Protein AF-A0AA97I235-F1 (afdb_monomer_lite)

pLDDT: mean 83.18, std 17.84, range [37.91, 98.56]

Sequence (249 aa):
MYEHEFSFGRKKGYFDKYGLVILQCTSEAETIKKLNLIFAISLIKGFPVLSVRNTEIIHSKIYEDREVLGQPLGGLKWHISHTKRFTPTNFQGQRKKGISLEKMYEIIQDFEKALDNQNLSNSLLSLIESYTHLHNKEYSQSYLYSWLIVEQYIKNRFEEIINQKNMSTERKGKFKDPDRWSSDIKIEFLNLYGSISDEEYEKLSKCNKKRNKFVHNGLQINKELAESLYDLSFKILETELIKKEEKIN

Structure (mmCIF, N/CA/C/O backbone):
data_AF-A0AA97I235-F1
#
_entry.id   AF-A0AA97I235-F1
#
loop_
_atom_site.group_PDB
_atom_site.id
_atom_site.type_symbol
_atom_site.label_atom_id
_atom_site.label_alt_id
_atom_site.label_comp_id
_atom_site.label_asym_id
_atom_site.label_entity_id
_atom_site.label_seq_id
_atom_site.pdbx_PDB_ins_code
_atom_site.Cartn_x
_atom_site.Cartn_y
_atom_site.Cartn_z
_atom_site.occupancy
_atom_site.B_iso_or_equiv
_atom_site.auth_seq_id
_atom_site.auth_comp_id
_atom_site.auth_asym_id
_atom_site.auth_atom_id
_atom_site.pdbx_PDB_model_num
ATOM 1 N N . MET A 1 1 ? 3.883 2.627 -36.325 1.00 47.66 1 MET A N 1
ATOM 2 C CA . MET A 1 1 ? 4.299 2.374 -34.931 1.00 47.66 1 MET A CA 1
ATOM 3 C C . MET A 1 1 ? 3.291 3.149 -34.092 1.00 47.66 1 MET A C 1
ATOM 5 O O . MET A 1 1 ? 3.167 4.338 -34.330 1.00 47.66 1 MET A O 1
ATOM 9 N N . TYR A 1 2 ? 2.421 2.487 -33.319 1.00 48.84 2 TYR A N 1
ATOM 10 C CA . TYR A 1 2 ? 1.405 3.198 -32.523 1.00 48.84 2 TYR A CA 1
ATOM 11 C C . TYR A 1 2 ? 2.078 3.628 -31.225 1.00 48.84 2 TYR A C 1
ATOM 13 O O . TYR A 1 2 ? 2.178 2.840 -30.288 1.00 48.84 2 TYR A O 1
ATOM 21 N N . GLU A 1 3 ? 2.652 4.823 -31.263 1.00 56.97 3 GLU A N 1
ATOM 22 C CA . GLU A 1 3 ? 3.341 5.466 -30.150 1.00 56.97 3 GLU A CA 1
ATOM 23 C C . GLU A 1 3 ? 2.382 6.471 -29.523 1.00 56.97 3 GLU A C 1
ATOM 25 O O . GLU A 1 3 ? 1.703 7.213 -30.243 1.00 56.97 3 GLU A O 1
ATOM 30 N N . HIS A 1 4 ? 2.274 6.464 -28.197 1.00 65.25 4 HIS A N 1
ATOM 31 C CA . HIS A 1 4 ? 1.372 7.354 -27.474 1.00 65.25 4 HIS A CA 1
ATOM 32 C C . HIS A 1 4 ? 2.154 8.169 -26.453 1.00 65.25 4 HIS A C 1
ATOM 34 O O . HIS A 1 4 ? 2.809 7.625 -25.564 1.00 65.25 4 HIS A O 1
ATOM 40 N N . GLU A 1 5 ? 2.092 9.486 -26.627 1.00 72.94 5 GLU A N 1
ATOM 41 C CA . GLU A 1 5 ? 2.680 10.479 -25.737 1.00 72.94 5 GLU A CA 1
ATOM 42 C C . GLU A 1 5 ? 1.632 10.916 -24.704 1.00 72.94 5 GLU A C 1
ATOM 44 O O . GLU A 1 5 ? 0.467 11.132 -25.041 1.00 72.94 5 GLU A O 1
ATOM 49 N N . PHE A 1 6 ? 2.047 11.052 -23.449 1.00 75.25 6 PHE A N 1
ATOM 50 C CA . PHE A 1 6 ? 1.247 11.620 -22.363 1.00 75.25 6 PHE A CA 1
ATOM 51 C C . PHE A 1 6 ? 2.081 12.629 -21.570 1.00 75.25 6 PHE A C 1
ATOM 53 O O . PHE A 1 6 ? 3.311 12.659 -21.683 1.00 75.25 6 PHE A O 1
ATOM 60 N N . SER A 1 7 ? 1.439 13.481 -20.773 1.00 71.12 7 SER A N 1
ATOM 61 C CA . SER A 1 7 ? 2.122 14.536 -20.021 1.00 71.12 7 SER A CA 1
ATOM 62 C C . SER A 1 7 ? 1.726 14.527 -18.548 1.00 71.12 7 SER A C 1
ATOM 64 O O . SER A 1 7 ? 0.561 14.439 -18.201 1.00 71.12 7 SER A O 1
ATOM 66 N N . PHE A 1 8 ? 2.710 14.635 -17.654 1.00 63.72 8 PHE A N 1
ATOM 67 C CA . PHE A 1 8 ? 2.487 14.624 -16.204 1.00 63.72 8 PHE A CA 1
ATOM 68 C C . PHE A 1 8 ? 3.294 15.737 -15.533 1.00 63.72 8 PHE A C 1
ATOM 70 O O . PHE A 1 8 ? 4.531 15.734 -15.496 1.00 63.72 8 PHE A O 1
ATOM 77 N N . GLY A 1 9 ? 2.599 16.759 -15.030 1.00 58.72 9 GLY A N 1
ATOM 78 C CA . GLY A 1 9 ? 3.240 18.062 -14.849 1.00 58.72 9 GLY A CA 1
ATOM 79 C C . GLY A 1 9 ? 3.865 18.524 -16.174 1.00 58.72 9 GLY A C 1
ATOM 80 O O . GLY A 1 9 ? 3.540 18.027 -17.244 1.00 58.72 9 GLY A O 1
ATOM 81 N N . ARG A 1 10 ? 4.819 19.450 -16.156 1.00 70.12 10 ARG A N 1
ATOM 82 C CA . ARG A 1 10 ? 5.474 19.936 -17.391 1.00 70.12 10 ARG A CA 1
ATOM 83 C C . ARG A 1 10 ? 6.429 18.910 -18.053 1.00 70.12 10 ARG A C 1
ATOM 85 O O . ARG A 1 10 ? 7.390 19.315 -18.698 1.00 70.12 10 ARG A O 1
ATOM 92 N N . LYS A 1 11 ? 6.236 17.604 -17.837 1.00 77.25 11 LYS A N 1
ATOM 93 C CA . LYS A 1 11 ? 7.101 16.500 -18.291 1.00 77.25 11 LYS A CA 1
ATOM 94 C C . LYS A 1 11 ? 6.326 15.576 -19.232 1.00 77.25 11 LYS A C 1
ATOM 96 O O . LYS A 1 11 ? 5.104 15.501 -19.143 1.00 77.25 11 LYS A O 1
ATOM 101 N N . LYS A 1 12 ? 7.046 14.874 -20.108 1.00 81.25 12 LYS A N 1
ATOM 102 C CA . LYS A 1 12 ? 6.482 13.948 -21.099 1.00 81.25 12 LYS A CA 1
ATOM 103 C C . LYS A 1 12 ? 6.751 12.489 -20.726 1.00 81.25 12 LYS A C 1
ATOM 105 O O . LYS A 1 12 ? 7.784 12.164 -20.132 1.00 81.25 12 LYS A O 1
ATOM 110 N N . GLY A 1 13 ? 5.827 11.613 -21.091 1.00 76.25 13 GLY A N 1
ATOM 111 C CA . GLY A 1 13 ? 5.954 10.166 -21.024 1.00 76.25 13 GLY A CA 1
ATOM 112 C C . GLY A 1 13 ? 5.499 9.522 -22.327 1.00 76.25 13 GLY A C 1
ATOM 113 O O . GLY A 1 13 ? 4.765 10.127 -23.104 1.00 76.25 13 GLY A O 1
ATOM 114 N N . TYR A 1 14 ? 5.953 8.297 -22.564 1.00 78.25 14 TYR A N 1
ATOM 115 C CA . TYR A 1 14 ? 5.656 7.542 -23.774 1.00 78.25 14 TYR A CA 1
ATOM 116 C C . TYR A 1 14 ? 5.373 6.092 -23.411 1.00 78.25 14 TYR A C 1
ATOM 118 O O . TYR A 1 14 ? 6.025 5.543 -22.517 1.00 78.25 14 TYR A O 1
ATOM 126 N N . PHE A 1 15 ? 4.447 5.457 -24.119 1.00 74.81 15 PHE A N 1
ATOM 127 C CA . PHE A 1 15 ? 4.298 4.010 -24.062 1.00 74.81 15 PHE A CA 1
ATOM 128 C C . PHE A 1 15 ? 3.974 3.398 -25.423 1.00 74.81 15 PHE A C 1
ATOM 130 O O . PHE A 1 15 ? 3.517 4.085 -26.341 1.00 74.81 15 PHE A O 1
ATOM 137 N N . ASP A 1 16 ? 4.206 2.090 -25.545 1.00 71.25 16 ASP A N 1
ATOM 138 C CA . ASP A 1 16 ? 3.861 1.319 -26.736 1.00 71.25 16 ASP A CA 1
ATOM 139 C C . ASP A 1 16 ? 3.043 0.056 -26.417 1.00 71.25 16 ASP A C 1
ATOM 141 O O . ASP A 1 16 ? 2.872 -0.362 -25.269 1.00 71.25 16 ASP A O 1
ATOM 145 N N . LYS A 1 17 ? 2.551 -0.595 -27.474 1.00 64.06 17 LYS A N 1
ATOM 146 C CA . LYS A 1 17 ? 1.787 -1.853 -27.389 1.00 64.06 17 LYS A CA 1
ATOM 147 C C . LYS A 1 17 ? 2.582 -3.053 -26.849 1.00 64.06 17 LYS A C 1
ATOM 149 O O . LYS A 1 17 ? 2.004 -4.120 -26.641 1.00 64.06 17 LYS A O 1
ATOM 154 N N . TYR A 1 18 ? 3.899 -2.926 -26.695 1.00 65.62 18 TYR A N 1
ATOM 155 C CA . TYR A 1 18 ? 4.775 -3.964 -26.156 1.00 65.62 18 TYR A CA 1
ATOM 156 C C . TYR A 1 18 ? 5.060 -3.765 -24.662 1.00 65.62 18 TYR A C 1
A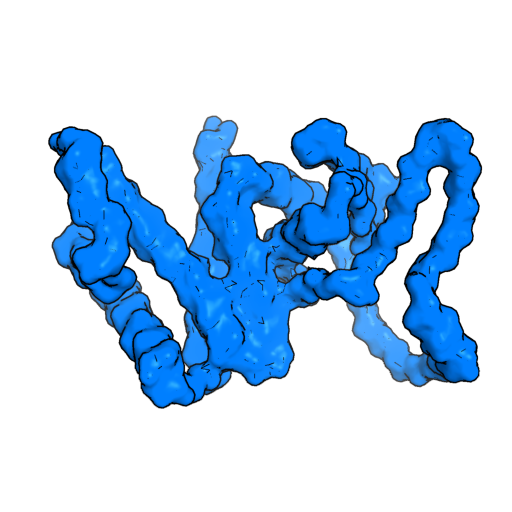TOM 158 O O . TYR A 1 18 ? 5.756 -4.592 -24.068 1.00 65.62 18 TYR A O 1
ATOM 166 N N . GLY A 1 19 ? 4.483 -2.728 -24.045 1.00 64.38 19 GLY A N 1
ATOM 167 C CA . GLY A 1 19 ? 4.650 -2.428 -22.626 1.00 64.38 19 GLY A CA 1
ATOM 168 C C . GLY A 1 19 ? 5.942 -1.676 -22.318 1.00 64.38 19 GLY A C 1
ATOM 169 O O . GLY A 1 19 ? 6.388 -1.688 -21.172 1.00 64.38 19 GLY A O 1
ATOM 170 N N . LEU A 1 20 ? 6.561 -1.037 -23.316 1.00 75.38 20 LEU A N 1
ATOM 171 C CA . LEU A 1 20 ? 7.615 -0.066 -23.061 1.00 75.38 20 LEU A CA 1
ATOM 172 C C . LEU A 1 20 ? 6.985 1.167 -22.412 1.00 75.38 20 LEU A C 1
ATOM 174 O O . LEU A 1 20 ? 6.002 1.687 -22.927 1.00 75.38 20 LEU A O 1
ATOM 178 N N . VAL A 1 21 ? 7.559 1.637 -21.305 1.00 79.81 21 VAL A N 1
ATOM 179 C CA . VAL A 1 21 ? 7.184 2.903 -20.664 1.00 79.81 21 VAL A CA 1
ATOM 180 C C . VAL A 1 21 ? 8.440 3.751 -20.536 1.00 79.81 21 VAL A C 1
ATOM 182 O O . VAL A 1 21 ? 9.418 3.337 -19.915 1.00 79.81 21 VAL A O 1
ATOM 185 N N . ILE A 1 22 ? 8.417 4.941 -21.126 1.00 83.38 22 ILE A N 1
ATOM 186 C CA . ILE A 1 22 ? 9.506 5.916 -21.076 1.00 83.38 22 ILE A CA 1
ATOM 187 C C . ILE A 1 22 ? 8.995 7.135 -20.321 1.00 83.38 22 ILE A C 1
ATOM 189 O O . ILE A 1 22 ? 7.950 7.683 -20.658 1.00 83.38 22 ILE A O 1
ATOM 193 N N . LEU A 1 23 ? 9.744 7.584 -19.315 1.00 84.12 23 LEU A N 1
ATOM 194 C CA . LEU A 1 23 ? 9.413 8.773 -18.535 1.00 84.12 23 LEU A CA 1
ATOM 195 C C . LEU A 1 23 ? 10.555 9.781 -18.610 1.00 84.12 23 LEU A C 1
ATOM 197 O O . LEU A 1 23 ? 11.708 9.447 -18.334 1.00 84.12 23 LEU A O 1
ATOM 201 N N . GLN A 1 24 ? 10.228 11.036 -18.909 1.00 85.88 24 GLN A N 1
ATOM 202 C CA . GLN A 1 24 ? 11.159 12.140 -18.731 1.00 85.88 24 GLN A CA 1
ATOM 203 C C . GLN A 1 24 ? 11.140 12.588 -17.264 1.00 85.88 24 GLN A C 1
ATOM 205 O O . GLN A 1 24 ? 10.150 13.138 -16.783 1.00 85.88 24 GLN A O 1
ATOM 210 N N . CYS A 1 25 ? 12.244 12.384 -16.547 1.00 85.69 25 CYS A N 1
ATOM 211 C CA . CYS A 1 25 ? 12.376 12.727 -15.129 1.00 85.69 25 CYS A CA 1
ATOM 212 C C . CYS A 1 25 ? 13.691 13.458 -14.845 1.00 85.69 25 CYS A C 1
ATOM 214 O O . CYS A 1 25 ? 14.643 13.380 -15.616 1.00 85.69 25 CYS A O 1
ATOM 216 N N . THR A 1 26 ? 13.742 14.166 -13.713 1.00 86.38 26 THR A N 1
ATOM 217 C CA . THR A 1 26 ? 14.934 14.932 -13.305 1.00 86.38 26 THR A CA 1
ATOM 218 C C . THR A 1 26 ? 15.921 14.105 -12.485 1.00 86.38 26 THR A C 1
ATOM 220 O O . THR A 1 26 ? 17.098 14.448 -12.413 1.00 86.38 26 THR A O 1
ATOM 223 N N . SER A 1 27 ? 15.462 13.012 -11.872 1.00 88.12 27 SER A N 1
ATOM 224 C CA . SER A 1 27 ? 16.300 12.107 -11.089 1.00 88.12 27 SER A CA 1
ATOM 225 C C . SER A 1 27 ? 15.827 10.661 -11.208 1.00 88.12 27 SER A C 1
ATOM 227 O O . SER A 1 27 ? 14.652 10.393 -11.454 1.00 88.12 27 SER A O 1
ATOM 229 N N . GLU A 1 28 ? 16.747 9.724 -10.985 1.00 87.00 28 GLU A N 1
ATOM 230 C CA . GLU A 1 28 ? 16.469 8.284 -10.989 1.00 87.00 28 GLU A CA 1
ATOM 231 C C . GLU A 1 28 ? 15.455 7.890 -9.902 1.00 87.00 28 GLU A C 1
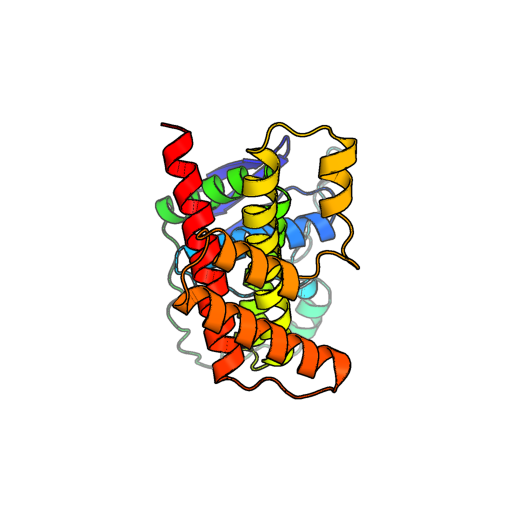ATOM 233 O O . GLU A 1 28 ? 14.521 7.134 -10.164 1.00 87.00 28 GLU A O 1
ATOM 238 N N . ALA A 1 29 ? 15.563 8.486 -8.710 1.00 90.06 29 ALA A N 1
ATOM 239 C CA . ALA A 1 29 ? 14.613 8.272 -7.619 1.00 90.06 29 ALA A CA 1
ATOM 240 C C . ALA A 1 29 ? 13.180 8.697 -7.992 1.00 90.06 29 ALA A C 1
ATOM 242 O O . ALA A 1 29 ? 12.217 8.011 -7.649 1.00 90.06 29 ALA A O 1
ATOM 243 N N . GLU A 1 30 ? 13.025 9.808 -8.723 1.00 91.50 30 GLU A N 1
ATOM 244 C CA . GLU A 1 30 ? 11.720 10.239 -9.229 1.00 91.50 30 GLU A CA 1
ATOM 245 C C . GLU A 1 30 ? 11.174 9.257 -10.275 1.00 91.50 30 GLU A C 1
ATOM 247 O O . GLU A 1 30 ? 9.986 8.933 -10.238 1.00 91.50 30 GLU A O 1
ATOM 252 N N . THR A 1 31 ? 12.028 8.749 -11.170 1.00 90.69 31 THR A N 1
ATOM 253 C CA . THR A 1 31 ? 11.649 7.743 -12.174 1.00 90.69 31 THR A CA 1
ATOM 254 C C . THR A 1 31 ? 11.146 6.462 -11.523 1.00 90.69 31 THR A C 1
ATOM 256 O O . THR A 1 31 ? 10.048 6.023 -11.855 1.00 90.69 31 THR A O 1
ATOM 259 N N . ILE A 1 32 ? 11.891 5.897 -10.564 1.00 92.69 32 ILE A N 1
ATOM 260 C CA . ILE A 1 32 ? 11.484 4.686 -9.829 1.00 92.69 32 ILE A CA 1
ATOM 261 C C . ILE A 1 32 ? 10.124 4.908 -9.172 1.00 92.69 32 ILE A C 1
ATOM 263 O O . ILE A 1 32 ? 9.215 4.096 -9.332 1.00 92.69 32 ILE A O 1
ATOM 267 N N . LYS A 1 33 ? 9.959 6.037 -8.471 1.00 95.19 33 LYS A N 1
ATOM 268 C CA . LYS A 1 33 ? 8.700 6.374 -7.801 1.00 95.19 33 LYS A CA 1
ATOM 269 C C . LYS A 1 33 ? 7.532 6.423 -8.791 1.00 95.19 33 LYS A C 1
ATOM 271 O O . LYS A 1 33 ? 6.479 5.861 -8.513 1.00 95.19 33 LYS A O 1
ATOM 276 N N . LYS A 1 34 ? 7.699 7.080 -9.941 1.00 95.00 34 LYS A N 1
ATOM 277 C CA . LYS A 1 34 ? 6.632 7.212 -10.946 1.00 95.00 34 LYS A CA 1
ATOM 278 C C . LYS A 1 34 ? 6.313 5.892 -11.642 1.00 95.00 34 LYS A C 1
ATOM 280 O O . LYS A 1 34 ? 5.137 5.577 -11.790 1.00 95.00 34 LYS A O 1
ATOM 285 N N . LEU A 1 35 ? 7.324 5.098 -11.996 1.00 94.50 35 LEU A N 1
ATOM 286 C CA . LEU A 1 35 ? 7.118 3.760 -12.557 1.00 94.50 35 LEU A CA 1
ATOM 287 C C . LEU A 1 35 ? 6.375 2.852 -11.574 1.00 94.50 35 LEU A C 1
ATOM 289 O O . LEU A 1 35 ? 5.392 2.223 -11.952 1.00 94.50 35 LEU A O 1
ATOM 293 N N . ASN A 1 36 ? 6.774 2.847 -10.300 1.00 96.69 36 ASN A N 1
ATOM 294 C CA . ASN A 1 36 ? 6.101 2.051 -9.273 1.00 96.69 36 ASN A CA 1
ATOM 295 C C . ASN A 1 36 ? 4.665 2.506 -9.020 1.00 96.69 36 ASN A C 1
ATOM 297 O O . ASN A 1 36 ? 3.816 1.671 -8.724 1.00 96.69 36 ASN A O 1
ATOM 301 N N . LEU A 1 37 ? 4.364 3.794 -9.195 1.00 97.00 37 LEU A N 1
ATOM 302 C CA . LEU A 1 37 ? 2.991 4.286 -9.131 1.00 97.00 37 LEU A CA 1
ATOM 303 C C . LEU A 1 37 ? 2.145 3.781 -10.314 1.00 97.00 37 LEU A C 1
ATOM 305 O O . LEU A 1 37 ? 1.048 3.272 -10.096 1.00 97.00 37 LEU A O 1
ATOM 309 N N . ILE A 1 38 ? 2.671 3.847 -11.544 1.00 95.38 38 ILE A N 1
ATOM 310 C CA . ILE A 1 38 ? 2.024 3.271 -12.740 1.00 95.38 38 ILE A CA 1
ATOM 311 C C . ILE A 1 38 ? 1.785 1.767 -12.540 1.00 95.38 38 ILE A C 1
ATOM 313 O O . ILE A 1 38 ? 0.713 1.250 -12.855 1.00 95.38 38 ILE A O 1
ATOM 317 N N . PHE A 1 39 ? 2.762 1.057 -11.978 1.00 95.62 39 PHE A N 1
ATOM 318 C CA . PHE A 1 39 ? 2.678 -0.383 -11.755 1.00 95.62 39 PHE A CA 1
ATOM 319 C C . PHE A 1 39 ? 1.680 -0.735 -10.647 1.00 95.62 39 PHE A C 1
ATOM 321 O O . PHE A 1 39 ? 0.909 -1.673 -10.808 1.00 95.62 39 PHE A O 1
ATOM 328 N N . ALA A 1 40 ? 1.609 0.042 -9.566 1.00 97.44 40 ALA A N 1
ATOM 329 C CA . ALA A 1 40 ? 0.584 -0.133 -8.538 1.00 97.44 40 ALA A CA 1
ATOM 330 C C . ALA A 1 40 ? -0.840 -0.008 -9.109 1.00 97.44 40 ALA A C 1
ATOM 332 O O . ALA A 1 40 ? -1.721 -0.795 -8.773 1.00 97.44 40 ALA A O 1
ATOM 333 N N . ILE A 1 41 ? -1.062 0.949 -10.011 1.00 96.56 41 ILE A N 1
ATOM 334 C CA . ILE A 1 41 ? -2.356 1.130 -10.683 1.00 96.56 41 ILE A CA 1
ATOM 335 C C . ILE A 1 41 ? -2.618 -0.014 -11.662 1.00 96.56 41 ILE A C 1
ATOM 337 O O . ILE A 1 41 ? -3.714 -0.569 -11.685 1.00 96.56 41 ILE A O 1
ATOM 341 N N . SER A 1 42 ? -1.600 -0.426 -12.420 1.00 94.25 42 SER A N 1
ATOM 342 C CA . SER A 1 42 ? -1.680 -1.594 -13.306 1.00 94.25 42 SER A CA 1
ATOM 343 C C . SER A 1 42 ? -2.086 -2.852 -12.530 1.00 94.25 42 SER A C 1
ATOM 345 O O . SER A 1 42 ? -2.933 -3.617 -12.991 1.00 94.25 42 SER A O 1
ATOM 347 N N . LEU A 1 43 ? -1.537 -3.032 -11.324 1.00 95.44 43 LEU A N 1
ATOM 348 C CA . LEU A 1 43 ? -1.880 -4.122 -10.416 1.00 95.44 43 LEU A CA 1
ATOM 349 C C . LEU A 1 43 ? -3.361 -4.101 -10.031 1.00 95.44 43 LEU A C 1
ATOM 351 O O . LEU A 1 43 ? -4.020 -5.135 -10.126 1.00 95.44 43 LEU A O 1
ATOM 355 N N . ILE A 1 44 ? -3.906 -2.932 -9.686 1.00 96.06 44 ILE A N 1
ATOM 356 C CA . ILE A 1 44 ? -5.338 -2.768 -9.391 1.00 96.06 44 ILE A CA 1
ATOM 357 C C . ILE A 1 44 ? -6.205 -3.069 -10.622 1.00 96.06 44 ILE A C 1
ATOM 359 O O . ILE A 1 44 ? -7.230 -3.731 -10.507 1.00 96.06 44 ILE A O 1
ATOM 363 N N . LYS A 1 45 ? -5.759 -2.696 -11.828 1.00 92.69 45 LYS A N 1
ATOM 364 C CA . LYS A 1 45 ? -6.442 -3.019 -13.099 1.00 92.69 45 LYS A CA 1
ATOM 365 C C . LYS A 1 45 ? -6.280 -4.492 -13.532 1.00 92.69 45 LYS A C 1
ATOM 367 O O . LYS A 1 45 ? -6.673 -4.860 -14.643 1.00 92.69 45 LYS A O 1
ATOM 372 N N . GLY A 1 46 ? -5.716 -5.345 -12.673 1.00 91.56 46 GLY A N 1
ATOM 373 C CA . GLY A 1 46 ? -5.625 -6.793 -12.870 1.00 91.56 46 GLY A CA 1
ATOM 374 C C . GLY A 1 46 ? -4.370 -7.270 -13.604 1.00 91.56 46 GLY A C 1
ATOM 375 O O . GLY A 1 46 ? -4.343 -8.405 -14.088 1.00 91.56 46 GLY A O 1
ATOM 376 N N . PHE A 1 47 ? -3.331 -6.437 -13.708 1.00 90.62 47 PHE A N 1
ATOM 377 C CA . PHE A 1 47 ? -2.051 -6.821 -14.303 1.00 90.62 47 PHE A CA 1
ATOM 378 C C . PHE A 1 47 ? -1.033 -7.189 -13.217 1.00 90.62 47 PHE A C 1
ATOM 380 O O . PHE A 1 47 ? -0.606 -6.312 -12.473 1.00 90.62 47 PHE A O 1
ATOM 387 N N . PRO A 1 48 ? -0.590 -8.454 -13.120 1.00 89.81 48 PRO A N 1
ATOM 388 C CA . PRO A 1 48 ? 0.345 -8.874 -12.080 1.00 89.81 48 PRO A CA 1
ATOM 389 C C . PRO A 1 48 ? 1.747 -8.325 -12.374 1.00 89.81 48 PRO A C 1
ATOM 391 O O . PRO A 1 48 ? 2.524 -8.928 -13.116 1.00 89.81 48 PRO A O 1
ATOM 394 N N . VAL A 1 49 ? 2.057 -7.160 -11.811 1.00 91.56 49 VAL A N 1
ATOM 395 C CA . VAL A 1 49 ? 3.347 -6.474 -11.949 1.00 91.56 49 VAL A CA 1
ATOM 396 C C . VAL A 1 49 ? 4.030 -6.350 -10.590 1.00 91.56 49 VAL A C 1
ATOM 398 O O . VAL A 1 49 ? 3.363 -6.265 -9.562 1.00 91.56 49 VAL A O 1
ATOM 401 N N . LEU A 1 50 ? 5.362 -6.356 -10.584 1.00 94.56 50 LEU A N 1
ATOM 402 C CA . LEU A 1 50 ? 6.189 -6.227 -9.379 1.00 94.56 50 LEU A CA 1
ATOM 403 C C . LEU A 1 50 ? 6.853 -4.852 -9.344 1.00 94.56 50 LEU A C 1
ATOM 405 O O . LEU A 1 50 ? 7.086 -4.251 -10.387 1.00 94.56 50 LEU A O 1
ATOM 409 N N . SER A 1 51 ? 7.196 -4.366 -8.157 1.00 96.19 51 SER A N 1
ATOM 410 C CA . SER A 1 51 ? 7.887 -3.090 -7.980 1.00 96.19 51 SER A CA 1
ATOM 411 C C . SER A 1 51 ? 9.225 -3.077 -8.724 1.00 96.19 51 SER A C 1
ATOM 413 O O . SER A 1 51 ? 10.046 -3.977 -8.548 1.00 96.19 51 SER A O 1
ATOM 415 N N . VAL A 1 52 ? 9.463 -2.006 -9.468 1.00 93.12 52 VAL A N 1
ATOM 416 C CA . VAL A 1 52 ? 10.696 -1.713 -10.188 1.00 93.12 52 VAL A CA 1
ATOM 417 C C . VAL A 1 52 ? 11.804 -1.329 -9.206 1.00 93.12 52 VAL A C 1
ATOM 419 O O . VAL A 1 52 ? 11.622 -0.517 -8.288 1.00 93.12 52 VAL A O 1
ATOM 422 N N . ARG A 1 53 ? 12.982 -1.911 -9.416 1.00 90.81 53 ARG A N 1
ATOM 423 C CA . ARG A 1 53 ? 14.234 -1.650 -8.703 1.00 90.81 53 ARG A CA 1
ATOM 424 C C . ARG A 1 53 ? 15.187 -0.843 -9.569 1.00 90.81 53 ARG A C 1
ATOM 426 O O . ARG A 1 53 ? 15.092 -0.819 -10.792 1.00 90.81 53 ARG A O 1
ATOM 433 N N . ASN A 1 54 ? 16.184 -0.232 -8.930 1.00 85.38 54 ASN A N 1
ATOM 434 C CA . ASN A 1 54 ? 17.138 0.608 -9.652 1.00 85.38 54 ASN A CA 1
ATOM 435 C C . ASN A 1 54 ? 17.906 -0.152 -10.751 1.00 85.38 54 ASN A C 1
ATOM 437 O O . ASN A 1 54 ? 18.223 0.374 -11.809 1.00 85.38 54 ASN A O 1
ATOM 441 N N . THR A 1 55 ? 18.165 -1.440 -10.525 1.00 81.62 55 THR A N 1
ATOM 442 C CA . THR A 1 55 ? 18.863 -2.306 -11.482 1.00 81.62 55 THR A CA 1
ATOM 443 C C . THR A 1 55 ? 18.050 -2.656 -12.728 1.00 81.62 55 THR A C 1
ATOM 445 O O . THR A 1 55 ? 18.601 -3.268 -13.639 1.00 81.62 55 THR A O 1
ATOM 448 N N . GLU A 1 56 ? 16.761 -2.322 -12.753 1.00 81.50 56 GLU A N 1
ATOM 449 C CA . GLU A 1 56 ? 15.822 -2.676 -13.823 1.00 81.50 56 GLU A CA 1
ATOM 450 C C . GLU A 1 56 ? 15.519 -1.490 -14.748 1.00 81.50 56 GLU A C 1
ATOM 452 O O . GLU A 1 56 ? 14.885 -1.666 -15.787 1.00 81.50 56 GLU A O 1
ATOM 457 N N . ILE A 1 57 ? 15.993 -0.289 -14.403 1.00 81.44 57 ILE A N 1
ATOM 458 C CA . ILE A 1 57 ? 15.790 0.922 -15.197 1.00 81.44 57 ILE A CA 1
ATOM 459 C C . ILE A 1 57 ? 16.968 1.124 -16.143 1.00 81.44 57 ILE A C 1
ATOM 461 O O . ILE A 1 57 ? 18.135 0.991 -15.774 1.00 81.44 57 ILE A O 1
ATOM 465 N N . ILE A 1 58 ? 16.642 1.506 -17.374 1.00 77.38 58 ILE A N 1
ATOM 466 C CA . ILE A 1 58 ? 17.607 2.028 -18.335 1.00 77.38 58 ILE A CA 1
ATOM 467 C C . ILE A 1 58 ? 17.380 3.534 -18.428 1.00 77.38 58 ILE A C 1
ATOM 469 O O . ILE A 1 58 ? 16.258 3.980 -18.661 1.00 77.38 58 ILE A O 1
ATOM 473 N N . HIS A 1 59 ? 18.437 4.320 -18.234 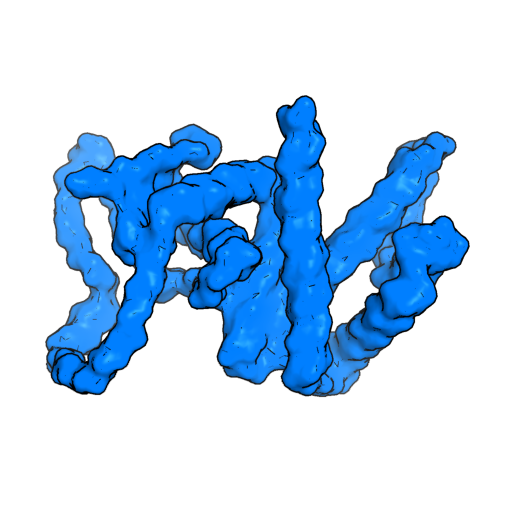1.00 72.94 59 HIS A N 1
ATOM 474 C CA . HIS A 1 59 ? 18.386 5.771 -18.359 1.00 72.94 59 HIS A CA 1
ATOM 475 C C . HIS A 1 59 ? 19.272 6.244 -19.511 1.00 72.94 59 HIS A C 1
ATOM 477 O O . HIS A 1 59 ? 20.314 5.661 -19.792 1.00 72.94 59 HIS A O 1
ATOM 483 N N . SER A 1 60 ? 18.862 7.335 -20.150 1.00 73.31 60 SER A N 1
ATOM 484 C CA . SER A 1 60 ? 19.676 8.081 -21.106 1.00 73.31 60 SER A CA 1
ATOM 485 C C . SER A 1 60 ? 19.536 9.568 -20.796 1.00 73.31 60 SER A C 1
ATOM 487 O O . SER A 1 60 ? 18.457 10.024 -20.413 1.00 73.31 60 SER A O 1
ATOM 489 N N . LYS A 1 61 ? 20.632 10.322 -20.915 1.00 70.81 61 LYS A N 1
ATOM 490 C CA . LYS A 1 61 ? 20.633 11.781 -20.760 1.00 70.81 61 LYS A CA 1
ATOM 491 C C . LYS A 1 61 ? 20.783 12.406 -22.138 1.00 70.81 61 LYS A C 1
ATOM 493 O O . LYS A 1 61 ? 21.780 12.167 -22.811 1.00 70.81 61 LYS A O 1
ATOM 498 N N . ILE A 1 62 ? 19.794 13.202 -22.526 1.00 70.00 62 ILE A N 1
ATOM 499 C CA . ILE A 1 62 ? 19.795 13.956 -23.779 1.00 70.00 62 ILE A CA 1
ATOM 500 C C . ILE A 1 62 ? 20.108 15.412 -23.431 1.00 70.00 62 ILE A C 1
ATOM 502 O O . ILE A 1 62 ? 19.482 15.975 -22.533 1.00 70.00 62 ILE A O 1
ATOM 506 N N . TYR A 1 63 ? 21.088 15.993 -24.119 1.00 73.88 63 TYR A N 1
ATOM 507 C CA . TYR A 1 63 ? 21.472 17.399 -24.002 1.00 73.88 63 TYR A CA 1
ATOM 508 C C . TYR A 1 63 ? 21.242 18.073 -25.357 1.00 73.88 63 TYR A C 1
ATOM 510 O O . TYR A 1 63 ? 21.524 17.460 -26.382 1.00 73.88 63 TYR A O 1
ATOM 518 N N . GLU A 1 64 ? 20.728 19.304 -25.373 1.00 73.88 64 GLU A N 1
ATOM 519 C CA . GLU A 1 64 ? 20.437 20.028 -26.625 1.00 73.88 64 GLU A CA 1
ATOM 520 C C . GLU A 1 64 ? 21.702 20.310 -27.455 1.00 73.88 64 GLU A C 1
ATOM 522 O O . GLU A 1 64 ? 21.639 20.376 -28.678 1.00 73.88 64 GLU A O 1
ATOM 527 N N . ASP A 1 65 ? 22.854 20.442 -26.796 1.00 80.94 65 ASP A N 1
ATOM 528 C CA . ASP A 1 65 ? 24.147 20.813 -27.376 1.00 80.94 65 ASP A CA 1
ATOM 529 C C . ASP A 1 65 ? 25.068 19.618 -27.673 1.00 80.94 65 ASP A C 1
ATOM 531 O O . ASP A 1 65 ? 26.216 19.812 -28.076 1.00 80.94 65 ASP A O 1
ATOM 535 N N . ARG A 1 66 ? 24.615 18.376 -27.449 1.00 72.62 66 ARG A N 1
ATOM 536 C CA . ARG A 1 66 ? 25.458 17.180 -27.602 1.00 72.62 66 ARG A CA 1
ATOM 537 C C . ARG A 1 66 ? 24.764 16.113 -28.421 1.00 72.62 66 ARG A C 1
ATOM 539 O O . ARG A 1 66 ? 23.597 15.802 -28.203 1.00 72.62 66 ARG A O 1
ATOM 546 N N . GLU A 1 67 ? 25.526 15.483 -29.307 1.00 64.31 67 GLU A N 1
ATOM 547 C CA . GLU A 1 67 ? 25.069 14.280 -29.989 1.00 64.31 67 GLU A CA 1
ATOM 548 C C . GLU A 1 67 ? 24.745 13.188 -28.963 1.00 64.31 67 GLU A C 1
ATOM 550 O O . GLU A 1 67 ? 25.522 12.901 -28.045 1.00 64.31 67 GLU A O 1
ATOM 555 N N . VAL A 1 68 ? 23.574 12.570 -29.119 1.00 60.59 68 VAL A N 1
ATOM 556 C CA . VAL A 1 68 ? 23.174 11.424 -28.305 1.00 60.59 68 VAL A CA 1
ATOM 557 C C . VAL A 1 68 ? 23.984 10.223 -28.775 1.00 60.59 68 VAL A C 1
ATOM 559 O O . VAL A 1 68 ? 23.597 9.509 -29.698 1.00 60.59 68 VAL A O 1
ATOM 562 N N . LEU A 1 69 ? 25.133 9.996 -28.144 1.00 54.44 69 LEU A N 1
ATOM 563 C CA . LEU A 1 69 ? 25.869 8.751 -28.317 1.00 54.44 69 LEU A CA 1
ATOM 564 C C . LEU A 1 69 ? 24.990 7.615 -27.791 1.00 54.44 69 LEU A C 1
ATOM 566 O O . LEU A 1 69 ? 24.582 7.633 -26.628 1.00 54.44 69 LEU A O 1
ATOM 570 N N . GLY A 1 70 ? 24.675 6.649 -28.657 1.00 49.50 70 GLY A N 1
ATOM 571 C CA . GLY A 1 70 ? 23.866 5.490 -28.299 1.00 49.50 70 GLY A CA 1
ATOM 572 C C . GLY A 1 70 ? 24.500 4.754 -27.125 1.00 49.50 70 GLY A C 1
ATOM 573 O O . GLY A 1 70 ? 25.475 4.026 -27.297 1.00 49.50 70 GLY A O 1
ATOM 574 N N . GLN A 1 71 ? 23.966 4.953 -25.921 1.00 53.91 71 GLN A N 1
ATOM 575 C CA . GLN A 1 71 ? 24.332 4.106 -24.800 1.00 53.91 71 GLN A CA 1
ATOM 576 C C . GLN A 1 71 ? 23.698 2.736 -25.051 1.00 53.91 71 GLN A C 1
ATOM 578 O O . GLN A 1 71 ? 22.492 2.674 -25.312 1.00 53.91 71 GLN A O 1
ATOM 583 N N . PRO A 1 72 ? 24.478 1.641 -25.028 1.00 50.22 72 PRO A N 1
ATOM 584 C CA . PRO A 1 72 ? 23.911 0.313 -25.178 1.00 50.22 72 PRO A CA 1
ATOM 585 C C . PRO A 1 72 ? 22.825 0.115 -24.116 1.00 50.22 72 PRO A C 1
ATOM 587 O O . PRO A 1 72 ? 23.005 0.472 -22.949 1.00 50.22 72 PRO A O 1
ATOM 590 N N . LEU A 1 73 ? 21.676 -0.416 -24.543 1.00 48.47 73 LEU A N 1
ATOM 591 C CA . LEU A 1 73 ? 20.578 -0.796 -23.659 1.00 48.47 73 LEU A CA 1
ATOM 592 C C . LEU A 1 73 ? 21.119 -1.804 -22.635 1.00 48.47 73 LEU A C 1
ATOM 594 O O . LEU A 1 73 ? 21.325 -2.973 -22.948 1.00 48.47 73 LEU A O 1
ATOM 598 N N . GLY A 1 74 ? 21.380 -1.316 -21.423 1.00 49.09 74 GLY A N 1
ATOM 599 C CA . GLY A 1 74 ? 21.965 -2.087 -20.336 1.00 49.09 74 GLY A CA 1
ATOM 600 C C . GLY A 1 74 ? 23.397 -1.662 -20.020 1.00 49.09 74 GLY A C 1
ATOM 601 O O . GLY A 1 74 ? 24.310 -1.836 -20.821 1.00 49.09 74 GLY A O 1
ATOM 602 N N . GLY A 1 75 ? 23.608 -1.134 -18.811 1.00 46.44 75 GLY A N 1
ATOM 603 C CA . GLY A 1 75 ? 24.944 -0.791 -18.308 1.00 46.44 75 GLY A CA 1
ATOM 604 C C . GLY A 1 75 ? 25.908 -1.989 -18.262 1.00 46.44 75 GLY A C 1
ATOM 605 O O . GLY A 1 75 ? 25.577 -3.094 -18.684 1.00 46.44 75 GLY A O 1
ATOM 606 N N . LEU A 1 76 ? 27.101 -1.818 -17.675 1.00 41.50 76 LEU A N 1
ATOM 607 C CA . LEU A 1 76 ? 28.166 -2.845 -17.632 1.00 41.50 76 LEU A CA 1
ATOM 608 C C . LEU A 1 76 ? 27.701 -4.278 -17.272 1.00 41.50 76 LEU A C 1
ATOM 610 O O . LEU A 1 76 ? 28.290 -5.249 -17.740 1.00 41.50 76 LEU A O 1
ATOM 614 N N . LYS A 1 77 ? 26.635 -4.438 -16.474 1.00 46.47 77 LYS A N 1
ATOM 615 C CA . LYS A 1 77 ? 26.056 -5.750 -16.125 1.00 46.47 77 LYS A CA 1
ATOM 616 C C . LYS A 1 77 ? 25.456 -6.511 -17.318 1.00 46.47 77 LYS A C 1
ATOM 618 O O . LYS A 1 77 ? 25.557 -7.735 -17.344 1.00 46.47 77 LYS A O 1
ATOM 623 N N . TRP A 1 78 ? 24.894 -5.823 -18.313 1.00 43.00 78 TRP A N 1
ATOM 624 C CA . TRP A 1 78 ? 24.446 -6.445 -19.567 1.00 43.00 78 TRP A CA 1
ATOM 625 C C . TRP A 1 78 ? 25.631 -6.920 -20.415 1.00 43.00 78 TRP A C 1
ATOM 627 O O . TRP A 1 78 ? 25.581 -7.998 -21.001 1.00 43.00 78 TRP A O 1
ATOM 637 N N . HIS A 1 79 ? 26.744 -6.186 -20.404 1.00 43.38 79 HIS A N 1
ATOM 638 C CA . HIS A 1 79 ? 27.975 -6.630 -21.062 1.00 43.38 79 HIS A CA 1
ATOM 639 C C . HIS A 1 79 ? 28.603 -7.859 -20.385 1.00 43.38 79 HIS A C 1
ATOM 641 O O . HIS A 1 79 ? 29.092 -8.752 -21.076 1.00 43.38 79 HIS A O 1
ATOM 647 N N . ILE A 1 80 ? 28.537 -7.960 -19.051 1.00 45.56 80 ILE A N 1
ATOM 648 C CA . ILE A 1 80 ? 29.029 -9.138 -18.313 1.00 45.56 80 ILE A CA 1
ATOM 649 C C . ILE A 1 80 ? 28.143 -10.369 -18.569 1.00 45.56 80 ILE A C 1
ATOM 651 O O . ILE A 1 80 ? 28.660 -11.482 -18.629 1.00 45.56 80 ILE A O 1
ATOM 655 N N . SER A 1 81 ? 26.832 -10.204 -18.786 1.00 46.62 81 SER A N 1
ATOM 656 C CA . SER A 1 81 ? 25.950 -11.334 -19.119 1.00 46.62 81 SER A CA 1
ATOM 657 C C . SER A 1 81 ? 26.165 -11.876 -20.538 1.00 46.62 81 SER A C 1
ATOM 659 O O . SER A 1 81 ? 25.881 -13.042 -20.780 1.00 46.62 81 SER A O 1
ATOM 661 N N . HIS A 1 82 ? 26.721 -11.088 -21.465 1.00 42.50 82 HIS A N 1
ATOM 662 C CA . HIS A 1 82 ? 26.942 -11.507 -22.857 1.00 42.50 82 HIS A CA 1
ATOM 663 C C . HIS A 1 82 ? 28.227 -12.316 -23.083 1.00 42.50 82 HIS A C 1
ATOM 665 O O . HIS A 1 82 ? 28.358 -12.965 -24.123 1.00 42.50 82 HIS A O 1
ATOM 671 N N . THR A 1 83 ? 29.158 -12.358 -22.121 1.00 43.75 83 THR A N 1
ATOM 672 C CA . THR A 1 83 ? 30.316 -13.273 -22.205 1.00 43.75 83 THR A CA 1
ATOM 673 C C . THR A 1 83 ? 29.933 -14.724 -21.906 1.00 43.75 83 THR A C 1
ATOM 675 O O . THR A 1 83 ? 30.635 -15.646 -22.316 1.00 43.75 83 THR A O 1
ATOM 678 N N . LYS A 1 84 ? 28.764 -14.951 -21.298 1.00 42.06 84 LYS A N 1
ATOM 679 C CA . LYS A 1 84 ? 28.071 -16.239 -21.304 1.00 42.06 84 LYS A CA 1
ATOM 680 C C . LYS A 1 84 ? 26.808 -16.077 -22.126 1.00 42.06 84 LYS A C 1
ATOM 682 O O . LYS A 1 84 ? 25.761 -15.786 -21.563 1.00 42.06 84 LYS A O 1
ATOM 687 N N . ARG A 1 85 ? 26.909 -16.251 -23.452 1.00 39.41 85 ARG A N 1
ATOM 688 C CA . ARG A 1 85 ? 25.736 -16.367 -24.335 1.00 39.41 85 ARG A CA 1
ATOM 689 C C . ARG A 1 85 ? 24.681 -17.185 -23.603 1.00 39.41 85 ARG A C 1
ATOM 691 O O . ARG A 1 85 ? 24.891 -18.373 -23.363 1.00 39.41 85 ARG A O 1
ATOM 698 N N . PHE A 1 86 ? 23.595 -16.527 -23.209 1.00 39.66 86 PHE A N 1
ATOM 699 C CA . PHE A 1 86 ? 22.405 -17.200 -22.733 1.00 39.66 86 PHE A CA 1
ATOM 700 C C . PHE A 1 86 ? 21.993 -18.066 -23.920 1.00 39.66 86 PHE A C 1
ATOM 702 O O . PHE A 1 86 ? 21.470 -17.562 -24.913 1.00 39.66 86 PHE A O 1
ATOM 709 N N . THR A 1 87 ? 22.331 -19.356 -23.894 1.00 41.47 87 THR A N 1
ATOM 710 C CA . THR A 1 87 ? 21.622 -20.317 -24.727 1.00 41.47 87 THR A CA 1
ATOM 711 C C . THR A 1 87 ? 20.159 -20.051 -24.423 1.00 41.47 87 THR A C 1
ATOM 713 O O . THR A 1 87 ? 19.821 -20.059 -23.233 1.00 41.47 87 THR A O 1
ATOM 716 N N . PRO A 1 88 ? 19.317 -19.741 -25.422 1.00 38.84 88 PRO A N 1
ATOM 717 C CA . PRO A 1 88 ? 17.892 -19.698 -25.199 1.00 38.84 88 PRO A CA 1
ATOM 718 C C . PRO A 1 88 ? 17.535 -21.118 -24.783 1.00 38.84 88 PRO A C 1
ATOM 720 O O . PRO A 1 88 ? 17.353 -22.010 -25.607 1.00 38.84 88 PRO A O 1
ATOM 723 N N . THR A 1 89 ? 17.528 -21.371 -23.475 1.00 40.59 89 THR A N 1
ATOM 724 C CA . THR A 1 89 ? 16.770 -22.479 -22.945 1.00 40.59 89 THR A CA 1
ATOM 725 C C . THR A 1 89 ? 15.385 -22.255 -23.511 1.00 40.59 89 THR A C 1
ATOM 727 O O . THR A 1 89 ? 14.897 -21.122 -23.531 1.00 40.59 89 THR A O 1
ATOM 730 N N . ASN A 1 90 ? 14.803 -23.314 -24.062 1.00 38.06 90 ASN A N 1
ATOM 731 C CA . ASN A 1 90 ? 13.428 -23.350 -24.526 1.00 38.06 90 ASN A CA 1
ATOM 732 C C . ASN A 1 90 ? 12.478 -23.108 -23.337 1.00 38.06 90 ASN A C 1
ATOM 734 O O . ASN A 1 90 ? 11.653 -23.953 -23.003 1.00 38.06 90 ASN A O 1
ATOM 738 N N . PHE A 1 91 ? 12.566 -21.950 -22.683 1.00 41.91 91 PHE A N 1
ATOM 739 C CA . PHE A 1 91 ? 11.411 -21.294 -22.133 1.00 41.91 91 PHE A CA 1
ATOM 740 C C . PHE A 1 91 ? 10.520 -21.091 -23.345 1.00 41.91 91 PHE A C 1
ATOM 742 O O . PHE A 1 91 ? 10.688 -20.148 -24.118 1.00 41.91 91 PHE A O 1
ATOM 749 N N . GLN A 1 92 ? 9.593 -22.027 -23.538 1.00 39.78 92 GLN A N 1
ATOM 750 C CA . GLN A 1 92 ? 8.299 -21.731 -24.122 1.00 39.78 92 GLN A CA 1
ATOM 751 C C . GLN A 1 92 ? 7.751 -20.572 -23.292 1.00 39.78 92 GLN A C 1
ATOM 753 O O . GLN A 1 92 ? 7.098 -20.769 -22.269 1.00 39.78 92 GLN A O 1
ATOM 758 N N . GLY A 1 93 ? 8.197 -19.362 -23.641 1.00 42.50 93 GLY A N 1
ATOM 759 C CA . GLY A 1 93 ? 7.958 -18.165 -22.871 1.00 42.50 93 GLY A CA 1
ATOM 760 C C . GLY A 1 93 ? 6.462 -18.060 -22.746 1.00 42.50 93 GLY A C 1
ATOM 761 O O . GLY A 1 93 ? 5.762 -18.110 -23.762 1.00 42.50 93 GLY A O 1
ATOM 762 N N . GLN A 1 94 ? 5.973 -17.986 -21.508 1.00 45.38 94 GLN A N 1
ATOM 763 C CA . GLN A 1 94 ? 4.588 -17.628 -21.263 1.00 45.38 94 GLN A CA 1
ATOM 764 C C . GLN A 1 94 ? 4.266 -16.481 -22.215 1.00 45.38 94 GLN A C 1
ATOM 766 O O . GLN A 1 94 ? 4.986 -15.477 -22.221 1.00 45.38 94 GLN A O 1
ATOM 771 N N . ARG A 1 95 ? 3.283 -16.682 -23.104 1.00 45.16 95 ARG A N 1
ATOM 772 C CA . ARG A 1 95 ? 2.888 -15.656 -24.069 1.00 45.16 95 ARG A CA 1
ATOM 773 C C . ARG A 1 95 ? 2.676 -14.378 -23.271 1.00 45.16 95 ARG A C 1
ATOM 775 O O . ARG A 1 95 ? 1.755 -14.324 -22.457 1.00 45.16 95 ARG A O 1
ATOM 782 N N . LYS A 1 96 ? 3.558 -13.393 -23.461 1.00 57.72 96 LYS A N 1
ATOM 783 C CA . LYS A 1 96 ? 3.443 -12.099 -22.794 1.00 57.72 96 LYS A CA 1
ATOM 784 C C . LYS A 1 96 ? 2.073 -11.550 -23.174 1.00 57.72 96 LYS A C 1
ATOM 786 O O . LYS A 1 96 ? 1.812 -11.328 -24.356 1.00 57.72 96 LYS A O 1
ATOM 791 N N . LYS A 1 97 ? 1.167 -11.424 -22.203 1.00 60.91 97 LYS A N 1
ATOM 792 C CA . LYS A 1 97 ? -0.121 -10.772 -22.437 1.00 60.91 97 LYS A CA 1
ATOM 793 C C . LYS A 1 97 ? 0.176 -9.287 -22.604 1.00 60.91 97 LYS A C 1
ATOM 795 O O . LYS A 1 97 ? 0.596 -8.645 -21.649 1.00 60.91 97 LYS A O 1
ATOM 800 N N . GLY A 1 98 ? 0.020 -8.777 -23.822 1.00 67.19 98 GLY A N 1
ATOM 801 C CA . GLY A 1 98 ? 0.082 -7.340 -24.065 1.00 67.19 98 GLY A CA 1
ATOM 802 C C . GLY A 1 98 ? -1.036 -6.629 -23.303 1.00 67.19 98 GLY A C 1
ATOM 803 O O . GLY A 1 98 ? -2.133 -7.173 -23.154 1.00 67.19 98 GLY A O 1
ATOM 804 N N . ILE A 1 99 ? -0.748 -5.427 -22.816 1.00 78.38 99 ILE A N 1
ATOM 805 C CA . ILE A 1 99 ? -1.760 -4.503 -22.300 1.00 78.38 99 ILE A CA 1
ATOM 806 C C . ILE A 1 99 ? -2.367 -3.809 -23.522 1.00 78.38 99 ILE A C 1
ATOM 808 O O . ILE A 1 99 ? -1.626 -3.357 -24.397 1.00 78.38 99 ILE A O 1
ATOM 812 N N . SER A 1 100 ? -3.699 -3.782 -23.636 1.00 83.12 100 SER A N 1
ATOM 813 C CA . SER A 1 100 ? -4.335 -3.049 -24.736 1.00 83.12 100 SER A CA 1
ATOM 814 C C . SER A 1 100 ? -4.119 -1.548 -24.556 1.00 83.12 100 SER A C 1
ATOM 816 O O . SER A 1 100 ? -3.931 -1.073 -23.434 1.00 83.12 100 SER A O 1
ATOM 818 N N . LEU A 1 101 ? -4.135 -0.795 -25.655 1.00 80.44 101 LEU A N 1
ATOM 819 C CA . LEU A 1 101 ? -3.884 0.645 -25.601 1.00 80.44 101 LEU A CA 1
ATOM 820 C C . LEU A 1 101 ? -4.928 1.355 -24.734 1.00 80.44 101 LEU A C 1
ATOM 822 O O . LEU A 1 101 ? -4.566 2.212 -23.939 1.00 80.44 101 LEU A O 1
ATOM 826 N N . GLU A 1 102 ? -6.191 0.934 -24.812 1.00 87.12 102 GLU A N 1
ATOM 827 C CA . GLU A 1 102 ? -7.298 1.475 -24.016 1.00 87.12 102 GLU A CA 1
ATOM 828 C C . GLU A 1 102 ? -7.025 1.319 -22.517 1.00 87.12 102 GLU A C 1
ATOM 830 O O . GLU A 1 102 ? -7.094 2.286 -21.765 1.00 87.12 102 GLU A O 1
ATOM 835 N N . LYS A 1 103 ? -6.600 0.123 -22.089 1.00 88.00 103 LYS A N 1
ATOM 836 C CA . LYS A 1 103 ? -6.256 -0.129 -20.685 1.00 88.00 103 LYS A CA 1
ATOM 837 C C . LYS A 1 103 ? -5.037 0.666 -20.233 1.00 88.00 103 LYS A C 1
ATOM 839 O O . LYS A 1 103 ? -4.982 1.096 -19.088 1.00 88.00 103 LYS A O 1
ATOM 844 N N . MET A 1 104 ? -4.056 0.863 -21.112 1.00 87.44 104 MET A N 1
ATOM 845 C CA . MET A 1 104 ? -2.896 1.687 -20.783 1.00 87.44 104 MET A CA 1
ATOM 846 C C . MET A 1 104 ? -3.283 3.162 -20.626 1.00 87.44 104 MET A C 1
ATOM 848 O O . MET A 1 104 ? -2.812 3.813 -19.698 1.00 87.44 104 MET A O 1
ATOM 852 N N . TYR A 1 105 ? -4.194 3.673 -21.458 1.00 87.50 105 TYR A N 1
ATOM 853 C CA . TYR A 1 105 ? -4.759 5.011 -21.281 1.00 87.50 105 TYR A CA 1
ATOM 854 C C . TYR A 1 105 ? -5.467 5.167 -19.932 1.00 87.50 105 TYR A C 1
ATOM 856 O O . TYR A 1 105 ? -5.202 6.142 -19.231 1.00 87.50 105 TYR A O 1
ATOM 864 N N . GLU A 1 106 ? -6.296 4.201 -19.530 1.00 90.69 106 GLU A N 1
ATOM 865 C CA . GLU A 1 106 ? -6.944 4.207 -18.208 1.00 90.69 106 GLU A CA 1
ATOM 866 C C . GLU A 1 106 ? -5.915 4.249 -17.066 1.00 90.69 106 GLU A C 1
ATOM 868 O O . GLU A 1 106 ? -6.044 5.044 -16.135 1.00 90.69 106 GLU A O 1
ATOM 873 N N . ILE A 1 107 ? -4.853 3.438 -17.155 1.00 92.50 107 ILE A N 1
ATOM 874 C CA . ILE A 1 107 ? -3.768 3.412 -16.161 1.00 92.50 107 ILE A CA 1
ATOM 875 C C . ILE A 1 107 ? -3.083 4.780 -16.058 1.00 92.50 107 ILE A C 1
ATOM 877 O O . ILE A 1 107 ? -2.814 5.249 -14.951 1.00 92.50 107 ILE A O 1
ATOM 881 N N . ILE A 1 108 ? -2.796 5.428 -17.191 1.00 90.44 108 ILE A N 1
ATOM 882 C CA . ILE A 1 108 ? -2.142 6.743 -17.212 1.00 90.44 108 ILE A CA 1
ATOM 883 C C . ILE A 1 108 ? -3.056 7.839 -16.649 1.00 90.44 108 ILE A C 1
ATOM 885 O O . ILE A 1 108 ? -2.590 8.663 -15.862 1.00 90.44 108 ILE A O 1
ATOM 889 N N . GLN A 1 109 ? -4.352 7.821 -16.965 1.00 89.75 109 GLN A N 1
ATOM 890 C CA . GLN A 1 109 ? -5.310 8.773 -16.392 1.00 89.75 109 GLN A CA 1
ATOM 891 C C . GLN A 1 109 ? -5.392 8.647 -14.867 1.00 89.75 109 GLN A C 1
ATOM 893 O O . GLN A 1 109 ? -5.365 9.648 -14.149 1.00 89.75 109 GLN A O 1
ATOM 898 N N . ASP A 1 110 ? -5.451 7.422 -14.347 1.00 92.94 110 ASP A N 1
ATOM 899 C CA . ASP A 1 110 ? -5.466 7.190 -12.903 1.00 92.94 110 ASP A CA 1
ATOM 900 C C . ASP A 1 110 ? -4.127 7.557 -12.246 1.00 92.94 110 ASP A C 1
ATOM 902 O O . ASP A 1 110 ? -4.103 8.050 -11.115 1.00 92.94 110 ASP A O 1
ATOM 906 N N . PHE A 1 111 ? -3.013 7.398 -12.965 1.00 93.38 111 PHE A N 1
ATOM 907 C CA . PHE A 1 111 ? -1.689 7.832 -12.521 1.00 93.38 111 PHE A CA 1
ATOM 908 C C . PHE A 1 111 ? -1.619 9.349 -12.345 1.00 93.38 111 PHE A C 1
ATOM 910 O O . PHE A 1 111 ? -1.165 9.817 -11.299 1.00 93.38 111 PHE A O 1
ATOM 917 N N . GLU A 1 112 ? -2.115 10.119 -13.311 1.00 89.38 112 GLU A N 1
ATOM 918 C CA . GLU A 1 112 ? -2.177 11.581 -13.220 1.00 89.38 112 GLU A CA 1
ATOM 919 C C . GLU A 1 112 ? -3.030 12.023 -12.019 1.00 89.38 112 GLU A C 1
ATOM 921 O O . GLU A 1 112 ? -2.561 12.797 -11.183 1.00 89.38 112 GLU A O 1
ATOM 926 N N . LYS A 1 113 ? -4.219 11.428 -11.830 1.00 88.50 113 LYS A N 1
ATOM 927 C CA . LYS A 1 113 ? -5.080 11.688 -10.656 1.00 88.50 113 LYS A CA 1
ATOM 928 C C . LYS A 1 113 ? -4.409 11.330 -9.325 1.00 88.50 113 LYS A C 1
ATOM 930 O O . LYS A 1 113 ? -4.733 11.920 -8.283 1.00 88.50 113 LYS A O 1
ATOM 935 N N . ALA A 1 114 ? -3.560 10.303 -9.313 1.00 91.75 114 ALA A N 1
ATOM 936 C CA . ALA A 1 114 ? -2.852 9.857 -8.120 1.00 91.75 114 ALA A CA 1
ATOM 937 C C . ALA A 1 114 ? -1.700 10.801 -7.755 1.00 91.75 114 ALA A C 1
ATOM 939 O O . ALA A 1 114 ? -1.474 11.022 -6.562 1.00 91.75 114 ALA A O 1
ATOM 940 N N . LEU A 1 115 ? -1.015 11.396 -8.740 1.00 90.38 115 LEU A N 1
ATOM 941 C CA . LEU A 1 115 ? 0.066 12.362 -8.506 1.00 90.38 115 LEU A CA 1
ATOM 942 C C . LEU A 1 115 ? -0.402 13.591 -7.718 1.00 90.38 115 LEU A C 1
ATOM 944 O O . LEU A 1 115 ? 0.343 14.082 -6.870 1.00 90.38 115 LEU A O 1
ATOM 948 N N . ASP A 1 116 ? -1.641 14.034 -7.931 1.00 88.56 116 ASP A N 1
ATOM 949 C CA . ASP A 1 116 ? -2.216 15.187 -7.228 1.00 88.56 116 ASP A CA 1
ATOM 950 C C . ASP A 1 116 ? -2.598 14.891 -5.766 1.00 88.56 116 ASP A C 1
ATOM 952 O O . ASP A 1 116 ? -2.858 15.806 -4.984 1.00 88.56 116 ASP A O 1
ATOM 956 N N . ASN A 1 117 ? -2.632 13.616 -5.358 1.00 90.31 117 ASN A N 1
ATOM 957 C CA . ASN A 1 117 ? -2.927 13.214 -3.984 1.00 90.31 117 ASN A CA 1
ATOM 958 C C . ASN A 1 117 ? -1.762 12.419 -3.385 1.00 90.31 117 ASN A C 1
ATOM 960 O O . ASN A 1 117 ? -1.625 11.211 -3.582 1.00 90.31 117 ASN A O 1
ATOM 964 N N . GLN A 1 118 ? -0.961 13.100 -2.566 1.00 91.94 118 GLN A N 1
ATOM 965 C CA . GLN A 1 118 ? 0.228 12.526 -1.940 1.00 91.94 118 GLN A CA 1
ATOM 966 C C . GLN A 1 118 ? -0.073 11.318 -1.029 1.00 91.94 118 GLN A C 1
ATOM 968 O O . GLN A 1 118 ? 0.734 10.388 -0.982 1.00 91.94 118 GLN A O 1
ATOM 973 N N . ASN A 1 119 ? -1.223 11.290 -0.343 1.00 92.12 119 ASN A N 1
ATOM 974 C CA . ASN A 1 119 ? -1.613 10.164 0.518 1.00 92.12 119 ASN A CA 1
ATOM 975 C C . ASN A 1 119 ? -1.959 8.923 -0.314 1.00 92.12 119 ASN A C 1
ATOM 977 O O . ASN A 1 119 ? -1.492 7.824 -0.006 1.00 92.12 119 ASN A O 1
ATOM 981 N N . LEU A 1 120 ? -2.724 9.109 -1.394 1.00 94.25 120 LEU A N 1
ATOM 982 C CA . LEU A 1 120 ? -3.061 8.037 -2.331 1.00 94.25 120 LEU A CA 1
ATOM 983 C C . LEU A 1 120 ? -1.800 7.510 -3.025 1.00 94.25 120 LEU A C 1
ATOM 985 O O . LEU A 1 120 ? -1.560 6.307 -3.023 1.00 94.25 120 LEU A O 1
ATOM 989 N N . SER A 1 121 ? -0.946 8.407 -3.528 1.00 95.50 121 SER A N 1
ATOM 990 C CA . SER A 1 121 ? 0.350 8.053 -4.118 1.00 95.50 121 SER A CA 1
ATOM 991 C C . SER A 1 121 ? 1.202 7.193 -3.179 1.00 95.50 121 SER A C 1
ATOM 993 O O . SER A 1 121 ? 1.719 6.158 -3.586 1.00 95.50 121 SER A O 1
ATOM 995 N N . ASN A 1 122 ? 1.338 7.586 -1.909 1.00 96.62 122 ASN A N 1
ATOM 996 C CA . ASN A 1 122 ? 2.112 6.821 -0.926 1.00 96.62 122 ASN A CA 1
ATOM 997 C C . ASN A 1 122 ? 1.499 5.445 -0.628 1.00 96.62 122 ASN A C 1
ATOM 999 O O . ASN A 1 122 ? 2.229 4.466 -0.455 1.00 96.62 122 ASN A O 1
ATOM 1003 N N . SER A 1 123 ? 0.171 5.360 -0.588 1.00 97.50 123 SER A N 1
ATOM 1004 C CA . SER A 1 123 ? -0.531 4.101 -0.328 1.00 97.50 123 SER A CA 1
ATOM 1005 C C . SER A 1 123 ? -0.420 3.141 -1.517 1.00 97.50 123 SER A C 1
ATOM 1007 O O . SER A 1 123 ? -0.136 1.965 -1.320 1.00 97.50 123 SER A O 1
ATOM 1009 N N . LEU A 1 124 ? -0.515 3.645 -2.752 1.00 97.94 124 LEU A N 1
ATOM 1010 C CA . LEU A 1 124 ? -0.276 2.867 -3.974 1.00 97.94 124 LEU A CA 1
ATOM 1011 C C . LEU A 1 124 ? 1.168 2.352 -4.056 1.00 97.94 124 LEU A C 1
ATOM 1013 O O . LEU A 1 124 ? 1.391 1.185 -4.369 1.00 97.94 124 LEU A O 1
ATOM 1017 N N . LEU A 1 125 ? 2.155 3.180 -3.701 1.00 98.25 125 LEU A N 1
ATOM 1018 C CA . LEU A 1 125 ? 3.547 2.729 -3.593 1.00 98.25 125 LEU A CA 1
ATOM 1019 C C . LEU A 1 125 ? 3.712 1.631 -2.534 1.00 98.25 125 LEU A C 1
ATOM 1021 O O . LEU A 1 125 ? 4.442 0.669 -2.750 1.00 98.25 125 LEU A O 1
ATOM 1025 N N . SER A 1 126 ? 3.003 1.735 -1.410 1.00 98.50 126 SER A N 1
ATOM 1026 C CA . SER A 1 126 ? 3.006 0.677 -0.394 1.00 98.50 126 SER A CA 1
ATOM 1027 C C . SER A 1 126 ? 2.342 -0.605 -0.911 1.00 98.50 126 SER A C 1
ATOM 1029 O O . SER A 1 126 ? 2.797 -1.698 -0.589 1.00 98.50 126 SER A O 1
ATOM 1031 N N . LEU A 1 127 ? 1.313 -0.500 -1.758 1.00 98.50 127 LEU A N 1
ATOM 1032 C CA . LEU A 1 127 ? 0.603 -1.653 -2.316 1.00 98.50 127 LEU A CA 1
ATOM 1033 C C . LEU A 1 127 ? 1.500 -2.486 -3.235 1.00 98.50 127 LEU A C 1
ATOM 1035 O O . LEU A 1 127 ? 1.527 -3.710 -3.113 1.00 98.50 127 LEU A O 1
ATOM 1039 N N . ILE A 1 128 ? 2.246 -1.839 -4.136 1.00 98.44 128 ILE A N 1
ATOM 1040 C CA . ILE A 1 128 ? 3.128 -2.555 -5.067 1.00 98.44 128 ILE A CA 1
ATOM 1041 C C . ILE A 1 128 ? 4.307 -3.219 -4.343 1.00 98.44 128 ILE A C 1
ATOM 1043 O O . ILE A 1 128 ? 4.685 -4.340 -4.690 1.00 98.44 128 ILE A O 1
ATOM 1047 N N . GLU A 1 129 ? 4.848 -2.589 -3.295 1.00 98.50 129 GLU A N 1
ATOM 1048 C CA . GLU A 1 129 ? 5.858 -3.215 -2.432 1.00 98.50 129 GLU A CA 1
ATOM 1049 C C . GLU A 1 129 ? 5.267 -4.394 -1.655 1.00 98.50 129 GLU A C 1
ATOM 1051 O O . GLU A 1 129 ? 5.858 -5.472 -1.624 1.00 98.50 129 GLU A O 1
ATOM 1056 N N . SER A 1 130 ? 4.064 -4.228 -1.096 1.00 98.44 130 SER A N 1
ATOM 1057 C CA . SER A 1 130 ? 3.351 -5.298 -0.399 1.00 98.44 130 SER A CA 1
ATOM 1058 C C . SER A 1 130 ? 3.161 -6.523 -1.295 1.00 98.44 130 SER A C 1
ATOM 1060 O O . SER A 1 130 ? 3.570 -7.622 -0.926 1.00 98.44 130 SER A O 1
ATOM 1062 N N . TYR A 1 131 ? 2.645 -6.326 -2.511 1.00 98.56 131 TYR A N 1
ATOM 1063 C CA . TYR A 1 131 ? 2.467 -7.399 -3.488 1.00 98.56 131 TYR A CA 1
ATOM 1064 C C . TYR A 1 131 ? 3.789 -8.067 -3.873 1.00 98.56 131 TYR A C 1
ATOM 1066 O O . TYR A 1 131 ? 3.870 -9.292 -3.953 1.00 98.56 131 TYR A O 1
ATOM 1074 N N . THR A 1 132 ? 4.845 -7.275 -4.070 1.00 98.38 132 THR A N 1
ATOM 1075 C CA . THR A 1 132 ? 6.165 -7.802 -4.439 1.00 98.38 132 THR A CA 1
ATOM 1076 C C . THR A 1 132 ? 6.745 -8.680 -3.337 1.00 98.38 132 THR A C 1
ATOM 1078 O O . THR A 1 132 ? 7.210 -9.788 -3.605 1.00 98.38 132 THR A O 1
ATOM 1081 N N . HIS A 1 133 ? 6.664 -8.231 -2.085 1.00 98.38 133 HIS A N 1
ATOM 1082 C CA . HIS A 1 133 ? 7.081 -9.022 -0.932 1.00 98.38 133 HIS A CA 1
ATOM 1083 C C . HIS A 1 133 ? 6.223 -10.279 -0.759 1.00 98.38 133 HIS A C 1
ATOM 1085 O O . HIS A 1 133 ? 6.763 -11.357 -0.503 1.00 98.38 133 HIS A O 1
ATOM 1091 N N . LEU A 1 134 ? 4.905 -10.183 -0.959 1.00 98.00 134 LEU A N 1
ATOM 1092 C CA . LEU A 1 134 ? 4.006 -11.334 -0.896 1.00 98.00 134 LEU A CA 1
ATOM 1093 C C . LEU A 1 134 ? 4.385 -12.395 -1.935 1.00 98.00 134 LEU A C 1
ATOM 1095 O O . LEU A 1 134 ? 4.547 -13.569 -1.596 1.00 98.00 134 LEU A O 1
ATOM 1099 N N . HIS A 1 135 ? 4.599 -11.965 -3.180 1.00 97.12 135 HIS A N 1
ATOM 1100 C CA . HIS A 1 135 ? 5.047 -12.813 -4.282 1.00 97.12 135 HIS A CA 1
ATOM 1101 C C . HIS A 1 135 ? 6.382 -13.508 -3.961 1.00 97.12 135 HIS A C 1
ATOM 1103 O O . HIS A 1 135 ? 6.563 -14.693 -4.247 1.00 97.12 135 HIS A O 1
ATOM 1109 N N . ASN A 1 136 ? 7.293 -12.800 -3.292 1.00 97.06 136 ASN A N 1
ATOM 1110 C CA . ASN A 1 136 ? 8.598 -13.319 -2.879 1.00 97.06 136 ASN A CA 1
ATOM 1111 C C . ASN A 1 136 ? 8.566 -14.143 -1.578 1.00 97.06 136 ASN A C 1
ATOM 1113 O O . ASN A 1 136 ? 9.613 -14.610 -1.134 1.00 97.06 136 ASN A O 1
ATOM 1117 N N . LYS A 1 137 ? 7.383 -14.376 -0.989 1.00 97.75 137 LYS A N 1
ATOM 1118 C CA . LYS A 1 137 ? 7.183 -15.088 0.290 1.00 97.75 137 LYS A CA 1
ATOM 1119 C C . LYS A 1 137 ? 7.795 -14.374 1.505 1.00 97.75 137 LYS A C 1
ATOM 1121 O O . LYS A 1 137 ? 8.067 -14.993 2.532 1.00 97.75 137 LYS A O 1
ATOM 1126 N N . GLU A 1 138 ? 7.968 -13.061 1.411 1.00 97.38 138 GLU A N 1
ATOM 1127 C CA . GLU A 1 138 ? 8.446 -12.174 2.475 1.00 97.38 138 GLU A CA 1
ATOM 1128 C C . GLU A 1 138 ? 7.241 -11.633 3.267 1.00 97.38 138 GLU A C 1
ATOM 1130 O O . GLU A 1 138 ? 6.894 -10.451 3.223 1.00 97.38 138 GLU A O 1
ATOM 1135 N N . TYR A 1 139 ? 6.542 -12.537 3.964 1.00 97.81 139 TYR A N 1
ATOM 1136 C CA . TYR A 1 139 ? 5.215 -12.275 4.543 1.00 97.81 139 TYR A CA 1
ATOM 1137 C C . TYR A 1 139 ? 5.195 -11.135 5.567 1.00 97.81 139 TYR A C 1
ATOM 1139 O O . TYR A 1 139 ? 4.263 -10.334 5.577 1.00 97.81 139 TYR A O 1
ATOM 1147 N N . SER A 1 140 ? 6.226 -11.022 6.405 1.00 96.88 140 SER A N 1
ATOM 1148 C CA . SER A 1 140 ? 6.322 -9.946 7.398 1.00 96.88 140 SER A CA 1
ATOM 1149 C C . SER A 1 140 ? 6.427 -8.567 6.741 1.00 96.88 140 SER A C 1
ATOM 1151 O O . SER A 1 140 ? 5.752 -7.630 7.162 1.00 96.88 140 SER A O 1
ATOM 1153 N N . GLN A 1 141 ? 7.232 -8.441 5.684 1.00 97.38 141 GLN A N 1
ATOM 1154 C CA . GLN A 1 141 ? 7.394 -7.209 4.915 1.00 97.38 141 GLN A CA 1
ATOM 1155 C C . GLN A 1 141 ? 6.104 -6.868 4.172 1.00 97.38 141 GLN A C 1
ATOM 1157 O O . GLN A 1 141 ? 5.614 -5.746 4.291 1.00 97.38 141 GLN A O 1
ATOM 1162 N N . SER A 1 142 ? 5.508 -7.853 3.489 1.00 98.38 142 SER A N 1
ATOM 1163 C CA . SER A 1 142 ? 4.203 -7.703 2.837 1.00 98.38 142 SER A CA 1
ATOM 1164 C C . SER A 1 142 ? 3.168 -7.136 3.803 1.00 98.38 142 SER A C 1
ATOM 1166 O O . SER A 1 142 ? 2.501 -6.156 3.481 1.00 98.38 142 SER A O 1
ATOM 1168 N N . TYR A 1 143 ? 3.077 -7.726 4.998 1.00 98.25 143 TYR A N 1
ATOM 1169 C CA . TYR A 1 143 ? 2.130 -7.338 6.035 1.00 98.25 143 TYR A CA 1
ATOM 1170 C C . TYR A 1 143 ? 2.364 -5.915 6.544 1.00 98.25 143 TYR A C 1
ATOM 1172 O O . TYR A 1 143 ? 1.404 -5.169 6.722 1.00 98.25 143 TYR A O 1
ATOM 1180 N N . LEU A 1 144 ? 3.621 -5.511 6.763 1.00 97.75 144 LEU A N 1
ATOM 1181 C CA . LEU A 1 144 ? 3.937 -4.140 7.172 1.00 97.75 144 LEU A CA 1
ATOM 1182 C C . LEU A 1 144 ? 3.500 -3.120 6.117 1.00 97.75 144 LEU A C 1
ATOM 1184 O O . LEU A 1 144 ? 2.849 -2.138 6.466 1.00 97.75 144 LEU A O 1
ATOM 1188 N N . TYR A 1 145 ? 3.807 -3.362 4.841 1.00 98.38 145 TYR A N 1
ATOM 1189 C CA . TYR A 1 145 ? 3.391 -2.464 3.764 1.00 98.38 145 TYR A CA 1
ATOM 1190 C C . TYR A 1 145 ? 1.865 -2.412 3.604 1.00 98.38 145 TYR A C 1
ATOM 1192 O O . TYR A 1 145 ? 1.315 -1.323 3.448 1.00 98.38 145 TYR A O 1
ATOM 1200 N N . SER A 1 146 ? 1.159 -3.546 3.728 1.00 98.50 146 SER A N 1
ATOM 1201 C CA . SER A 1 146 ? -0.312 -3.551 3.751 1.00 98.50 146 SER A CA 1
ATOM 1202 C C . SER A 1 146 ? -0.863 -2.777 4.951 1.00 98.50 146 SER A C 1
ATOM 1204 O O . SER A 1 146 ? -1.843 -2.044 4.825 1.00 98.50 146 SER A O 1
ATOM 1206 N N . TRP A 1 147 ? -0.230 -2.904 6.123 1.00 97.88 147 TRP A N 1
ATOM 1207 C CA . TRP A 1 147 ? -0.651 -2.202 7.334 1.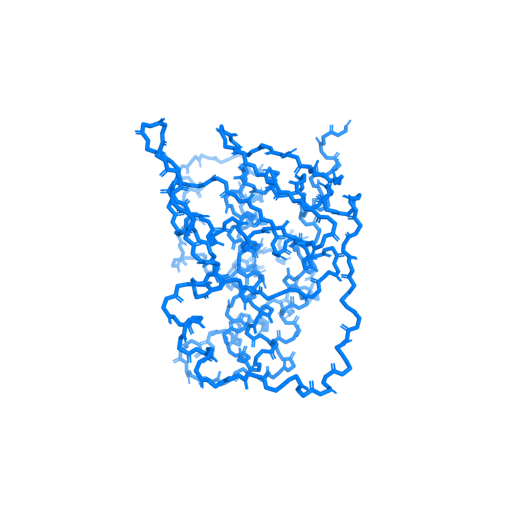00 97.88 147 TRP A CA 1
ATOM 1208 C C . TRP A 1 147 ? -0.551 -0.682 7.191 1.00 97.88 147 TRP A C 1
ATOM 1210 O O . TRP A 1 147 ? -1.452 0.011 7.652 1.00 97.88 147 TRP A O 1
ATOM 1220 N N . LEU A 1 148 ? 0.482 -0.153 6.522 1.00 97.62 148 LEU A N 1
ATOM 1221 C CA . LEU A 1 148 ? 0.607 1.291 6.272 1.00 97.62 148 LEU A CA 1
ATOM 1222 C C . LEU A 1 148 ? -0.614 1.854 5.526 1.00 97.62 148 LEU A C 1
ATOM 1224 O O . LEU A 1 148 ? -1.092 2.940 5.851 1.00 97.62 148 LEU A O 1
ATOM 1228 N N . ILE A 1 149 ? -1.155 1.091 4.573 1.00 98.19 149 ILE A N 1
ATOM 1229 C CA . ILE A 1 149 ? -2.359 1.459 3.815 1.00 98.19 149 ILE A CA 1
ATOM 1230 C C . ILE A 1 149 ? -3.581 1.471 4.738 1.00 98.19 149 ILE A C 1
ATOM 1232 O O . ILE A 1 149 ? -4.328 2.448 4.779 1.00 98.19 149 ILE A O 1
ATOM 1236 N N . VAL A 1 150 ? -3.770 0.404 5.520 1.00 97.69 150 VAL A N 1
ATOM 1237 C CA . VAL A 1 150 ? -4.895 0.290 6.462 1.00 97.69 150 VAL A CA 1
ATOM 1238 C C . VAL A 1 150 ? -4.841 1.377 7.538 1.00 97.69 150 VAL A C 1
ATOM 1240 O O . VAL A 1 150 ? -5.866 1.955 7.894 1.00 97.69 150 VAL A O 1
ATOM 1243 N N . GLU A 1 151 ? -3.654 1.705 8.037 1.00 96.19 151 GLU A N 1
ATOM 1244 C CA . GLU A 1 151 ? -3.454 2.761 9.026 1.00 96.19 151 GLU A CA 1
ATOM 1245 C C . GLU A 1 151 ? -3.793 4.143 8.460 1.00 96.19 151 GLU A C 1
ATOM 1247 O O . GLU A 1 151 ? -4.468 4.933 9.128 1.00 96.19 151 GLU A O 1
ATOM 1252 N N . GLN A 1 152 ? -3.402 4.420 7.213 1.00 95.44 152 GLN A N 1
ATOM 1253 C CA . GLN A 1 152 ? -3.785 5.650 6.526 1.00 95.44 152 GLN A CA 1
ATOM 1254 C C . GLN A 1 152 ? -5.303 5.724 6.299 1.00 95.44 152 GLN A C 1
ATOM 1256 O O . GLN A 1 152 ? -5.894 6.783 6.507 1.00 95.44 152 GLN A O 1
ATOM 1261 N N . TYR A 1 153 ? -5.948 4.608 5.953 1.00 95.38 153 TYR A N 1
ATOM 1262 C CA . TYR A 1 153 ? -7.405 4.512 5.831 1.00 95.38 153 TYR A CA 1
ATOM 1263 C C . TYR A 1 153 ? -8.127 4.810 7.155 1.00 95.38 153 TYR A C 1
ATOM 1265 O O . TYR A 1 153 ? -9.030 5.650 7.196 1.00 95.38 153 TYR A O 1
ATOM 1273 N N . ILE A 1 154 ? -7.689 4.194 8.260 1.00 95.94 154 ILE A N 1
ATOM 1274 C CA . ILE A 1 154 ? -8.217 4.460 9.610 1.00 95.94 154 ILE A CA 1
ATOM 1275 C C . ILE A 1 154 ? -8.048 5.942 9.960 1.00 95.94 154 ILE A C 1
ATOM 1277 O O . ILE A 1 154 ? -8.981 6.585 10.445 1.00 95.94 154 ILE A O 1
ATOM 1281 N N . LYS A 1 155 ? -6.860 6.500 9.697 1.00 94.31 155 LYS A N 1
ATOM 1282 C CA . LYS A 1 155 ? -6.559 7.910 9.950 1.00 94.31 155 LYS A CA 1
ATOM 1283 C C . LYS A 1 155 ? -7.478 8.837 9.153 1.00 94.31 155 LYS A C 1
ATOM 1285 O O . LYS A 1 155 ? -8.026 9.760 9.747 1.00 94.31 155 LYS A O 1
ATOM 1290 N N . ASN A 1 156 ? -7.675 8.583 7.859 1.00 92.75 156 ASN A N 1
ATOM 1291 C CA . ASN A 1 156 ? -8.534 9.401 7.000 1.00 92.75 156 ASN A CA 1
ATOM 1292 C C . ASN A 1 156 ? -9.978 9.423 7.516 1.00 92.75 156 ASN A C 1
ATOM 1294 O O . ASN A 1 156 ? -10.525 10.501 7.729 1.00 92.75 156 ASN A O 1
ATOM 1298 N N . ARG A 1 157 ? -10.565 8.255 7.814 1.00 93.25 157 ARG A N 1
ATOM 1299 C CA . ARG A 1 157 ? -11.929 8.174 8.368 1.00 93.25 157 ARG A CA 1
ATOM 1300 C C . ARG A 1 157 ? -12.070 8.907 9.695 1.00 93.25 157 ARG A C 1
ATOM 1302 O O . ARG A 1 157 ? -13.053 9.604 9.935 1.00 93.25 157 ARG A O 1
ATOM 1309 N N . PHE A 1 158 ? -11.075 8.761 10.562 1.00 95.06 158 PHE A N 1
ATOM 1310 C CA . PHE A 1 158 ? -11.057 9.464 11.834 1.00 95.06 158 PHE A CA 1
ATOM 1311 C C . PHE A 1 158 ? -11.009 10.987 11.630 1.00 95.06 158 PHE A C 1
ATOM 1313 O O . PHE A 1 158 ? -11.805 11.720 12.217 1.00 95.06 158 PHE A O 1
ATOM 1320 N N . GLU A 1 159 ? -10.124 11.471 10.757 1.00 92.19 159 GLU A N 1
ATOM 1321 C CA . GLU A 1 159 ? -10.013 12.895 10.433 1.00 92.19 159 GLU A CA 1
ATOM 1322 C C . GLU A 1 159 ? -11.289 13.450 9.782 1.00 92.19 159 GLU A C 1
ATOM 1324 O O . GLU A 1 159 ? -11.689 14.565 10.112 1.00 92.19 159 GLU A O 1
ATOM 1329 N N . GLU A 1 160 ? -11.969 12.687 8.923 1.00 92.06 160 GLU A N 1
ATOM 1330 C CA . GLU A 1 160 ? -13.260 13.067 8.334 1.00 92.06 160 GLU A CA 1
ATOM 1331 C C . GLU A 1 160 ? -14.308 13.376 9.413 1.00 92.06 160 GLU A C 1
ATOM 1333 O O . GLU A 1 160 ? -14.926 14.443 9.382 1.00 92.06 160 GLU A O 1
ATOM 1338 N N . ILE A 1 161 ? -14.452 12.511 10.423 1.00 92.56 161 ILE A N 1
ATOM 1339 C CA . ILE A 1 161 ? -15.398 12.719 11.534 1.00 92.56 161 ILE A CA 1
ATOM 1340 C C . ILE A 1 161 ? -15.028 13.958 12.351 1.00 92.56 161 ILE A C 1
ATOM 1342 O O . ILE A 1 161 ? -15.889 14.785 12.663 1.00 92.56 161 ILE A O 1
ATOM 1346 N N . ILE A 1 162 ? -13.746 14.118 12.695 1.00 91.50 162 ILE A N 1
ATOM 1347 C CA . ILE A 1 162 ? -13.273 15.278 13.464 1.00 91.50 162 ILE A CA 1
ATOM 1348 C C . ILE A 1 162 ? -13.486 16.578 12.679 1.00 91.50 162 ILE A C 1
ATOM 1350 O O . ILE A 1 162 ? -13.840 17.608 13.262 1.00 91.50 162 ILE A O 1
ATOM 1354 N N . ASN A 1 163 ? -13.309 16.543 11.358 1.00 89.94 163 ASN A N 1
ATOM 1355 C CA . ASN A 1 163 ? -13.461 17.708 10.497 1.00 89.94 163 ASN A CA 1
ATOM 1356 C C . ASN A 1 163 ? -14.919 18.138 10.316 1.00 89.94 163 ASN A C 1
ATOM 1358 O O . ASN A 1 163 ? -15.158 19.344 10.255 1.00 89.94 163 ASN A O 1
ATOM 1362 N N . GLN A 1 164 ? -15.872 17.199 10.326 1.00 90.00 164 GLN A N 1
ATOM 1363 C CA . GLN A 1 164 ? -17.314 17.484 10.280 1.00 90.00 164 GLN A CA 1
ATOM 1364 C C . GLN A 1 164 ? -17.830 18.225 11.522 1.00 90.00 164 GLN A C 1
ATOM 1366 O O . GLN A 1 164 ? -18.874 18.875 11.472 1.00 90.00 164 GLN A O 1
ATOM 1371 N N . LYS A 1 165 ? -17.128 18.143 12.657 1.00 87.81 165 LYS A N 1
ATOM 1372 C CA . LYS A 1 165 ? -17.529 18.851 13.875 1.00 87.81 165 LYS A CA 1
ATOM 1373 C C . LYS A 1 165 ? -17.055 20.305 13.838 1.00 87.81 165 LYS A C 1
ATOM 1375 O O . LYS A 1 165 ? -15.889 20.599 13.554 1.00 87.81 165 LYS A O 1
ATOM 1380 N N . ASN A 1 166 ? -17.957 21.216 14.207 1.00 87.94 166 ASN A N 1
ATOM 1381 C CA . ASN A 1 166 ? -17.647 22.634 14.351 1.00 87.94 166 ASN A CA 1
ATOM 1382 C C . ASN A 1 166 ? -16.850 22.872 15.646 1.00 87.94 166 ASN A C 1
ATOM 1384 O O . ASN A 1 166 ? -17.407 23.108 16.716 1.00 87.94 166 ASN A O 1
ATO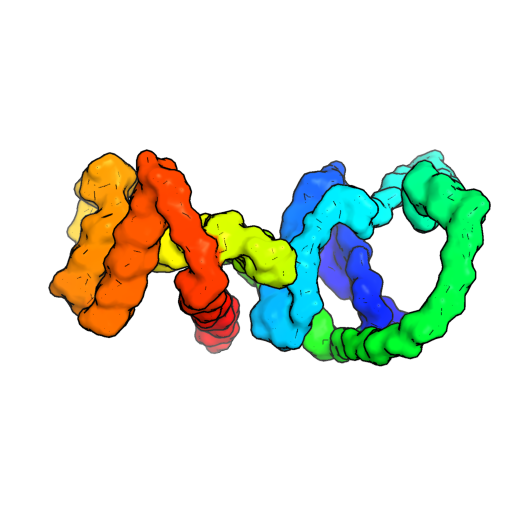M 1388 N N . MET A 1 167 ? -15.530 22.712 15.559 1.00 90.50 167 MET A N 1
ATOM 1389 C CA . MET A 1 167 ? -14.586 22.865 16.665 1.00 90.50 167 MET A CA 1
ATOM 1390 C C . MET A 1 167 ? -13.437 23.785 16.256 1.00 90.50 167 MET A C 1
ATOM 1392 O O . MET A 1 167 ? -13.031 23.784 15.093 1.00 90.50 167 MET A O 1
ATOM 1396 N N . SER A 1 168 ? -12.869 24.506 17.229 1.00 90.38 168 SER A N 1
ATOM 1397 C CA . SER A 1 168 ? -11.680 25.333 17.007 1.00 90.38 168 SER A CA 1
ATOM 1398 C C . SER A 1 168 ? -10.486 24.499 16.530 1.00 90.38 168 SER A C 1
ATOM 1400 O O . SER A 1 168 ? -10.347 23.320 16.874 1.00 90.38 168 SER A O 1
ATOM 1402 N N . THR A 1 169 ? -9.585 25.126 15.770 1.00 87.88 169 THR A N 1
ATOM 1403 C CA . THR A 1 169 ? -8.345 24.500 15.283 1.00 87.88 169 THR A CA 1
ATOM 1404 C C . THR A 1 169 ? -7.499 23.946 16.427 1.00 87.88 169 THR A C 1
ATOM 1406 O O . THR A 1 169 ? -6.973 22.841 16.320 1.00 87.88 169 THR A O 1
ATOM 1409 N N . GLU A 1 170 ? -7.430 24.666 17.550 1.00 89.38 170 GLU A N 1
ATOM 1410 C CA . GLU A 1 170 ? -6.730 24.223 18.759 1.00 89.38 170 GLU A CA 1
ATOM 1411 C C . GLU A 1 170 ? -7.319 22.915 19.305 1.00 89.38 170 GLU A C 1
ATOM 1413 O O . GLU A 1 170 ? -6.593 21.958 19.579 1.00 89.38 170 GLU A O 1
ATOM 1418 N N . ARG A 1 171 ? -8.654 22.824 19.395 1.00 88.69 171 ARG A N 1
ATOM 1419 C CA . ARG A 1 171 ? -9.329 21.610 19.864 1.00 88.69 171 ARG A CA 1
ATOM 1420 C C . ARG A 1 171 ? -9.140 20.451 18.888 1.00 88.69 171 ARG A C 1
ATOM 1422 O O . ARG A 1 171 ? -8.865 19.347 19.345 1.00 88.69 171 ARG A O 1
ATOM 1429 N N . LYS A 1 172 ? -9.214 20.695 17.573 1.00 87.88 172 LYS A N 1
ATOM 1430 C CA . LYS A 1 172 ? -8.902 19.690 16.535 1.00 87.88 172 LYS A CA 1
ATOM 1431 C C . LYS A 1 172 ? -7.448 19.209 16.627 1.00 87.88 172 LYS A C 1
ATOM 1433 O O . LYS A 1 172 ? -7.184 18.026 16.441 1.00 87.88 172 LYS A O 1
ATOM 1438 N N . GLY A 1 173 ? -6.514 20.095 16.977 1.00 86.06 173 GLY A N 1
ATOM 1439 C CA . GLY A 1 173 ? -5.098 19.773 17.169 1.00 86.06 173 GLY A CA 1
ATOM 1440 C C . GLY A 1 173 ? -4.850 18.695 18.227 1.00 86.06 173 GLY A C 1
ATOM 1441 O O . GLY A 1 173 ? -3.975 17.854 18.037 1.00 86.06 173 GLY A O 1
ATOM 1442 N N . LYS A 1 174 ? -5.678 18.628 19.280 1.00 87.94 174 LYS A N 1
ATOM 1443 C CA . LYS A 1 174 ? -5.574 17.601 20.337 1.00 87.94 174 LYS A CA 1
ATOM 1444 C C . LYS A 1 174 ? -5.807 16.169 19.835 1.00 87.94 174 LYS A C 1
ATOM 1446 O O . LYS A 1 174 ? -5.409 15.227 20.512 1.00 87.94 174 LYS A O 1
ATOM 1451 N N . PHE A 1 175 ? -6.434 16.008 18.669 1.00 88.19 175 PHE A N 1
ATOM 1452 C CA . PHE A 1 175 ? -6.701 14.713 18.035 1.00 88.19 175 PHE A CA 1
ATOM 1453 C C . PHE A 1 175 ? -5.590 14.259 17.075 1.00 88.19 175 PHE A C 1
ATOM 1455 O O . PHE A 1 175 ? -5.657 13.161 16.528 1.00 88.19 175 PHE A O 1
ATOM 1462 N N . LYS A 1 176 ? -4.569 15.098 16.854 1.00 82.94 176 LYS A N 1
ATOM 1463 C CA . LYS A 1 176 ? -3.429 14.790 15.978 1.00 82.94 176 LYS A CA 1
ATOM 1464 C C . LYS A 1 176 ? -2.249 14.154 16.712 1.00 82.94 176 LYS A C 1
ATOM 1466 O O . LYS A 1 176 ? -1.345 13.662 16.048 1.00 82.94 176 LYS A O 1
ATOM 1471 N N . ASP A 1 177 ? -2.258 14.181 18.043 1.00 84.56 177 ASP A N 1
ATOM 1472 C CA . ASP A 1 177 ? -1.207 13.611 18.885 1.00 84.56 177 ASP A CA 1
ATOM 1473 C C . ASP A 1 177 ? -1.196 12.071 18.763 1.00 84.56 177 ASP A C 1
ATOM 1475 O O . ASP A 1 177 ? -2.160 11.430 19.199 1.00 84.56 177 ASP A O 1
ATOM 1479 N N . PRO A 1 178 ? -0.157 11.464 18.157 1.00 78.19 178 PRO A N 1
ATOM 1480 C CA . PRO A 1 178 ? -0.100 10.024 17.928 1.00 78.19 178 PRO A CA 1
ATOM 1481 C C . PRO A 1 178 ? 0.063 9.211 19.218 1.00 78.19 178 PRO A C 1
ATOM 1483 O O . PRO A 1 178 ? -0.388 8.065 19.247 1.00 78.19 178 PRO A O 1
ATOM 1486 N N . ASP A 1 179 ? 0.623 9.794 20.284 1.00 81.56 179 ASP A N 1
ATOM 1487 C CA . ASP A 1 179 ? 0.794 9.113 21.574 1.00 81.56 179 ASP A CA 1
ATOM 1488 C C . ASP A 1 179 ? -0.548 8.961 22.299 1.00 81.56 179 ASP A C 1
ATOM 1490 O O . ASP A 1 179 ? -0.768 8.010 23.050 1.00 81.56 179 ASP A O 1
ATOM 1494 N N . ARG A 1 180 ? -1.482 9.882 22.034 1.00 86.56 180 ARG A N 1
ATOM 1495 C CA . ARG A 1 180 ? -2.851 9.847 22.570 1.00 86.56 180 ARG A CA 1
ATOM 1496 C C . ARG A 1 180 ? -3.847 9.167 21.641 1.00 86.56 180 ARG A C 1
ATOM 1498 O O . ARG A 1 180 ? -4.800 8.568 22.121 1.00 86.56 180 ARG A O 1
ATOM 1505 N N . TRP A 1 181 ? -3.652 9.273 20.329 1.00 91.44 181 TRP A N 1
ATOM 1506 C CA . TRP A 1 181 ? -4.566 8.762 19.305 1.00 91.44 181 TRP A CA 1
ATOM 1507 C C . TRP A 1 181 ? -3.881 7.713 18.433 1.00 91.44 181 TRP A C 1
ATOM 1509 O O . TRP A 1 181 ? -3.694 7.887 17.219 1.00 91.44 181 TRP A O 1
ATOM 1519 N N . SER A 1 182 ? -3.525 6.604 19.079 1.00 93.00 182 SER A N 1
ATOM 1520 C CA . SER A 1 182 ? -2.994 5.414 18.419 1.00 93.00 182 SER A CA 1
ATOM 1521 C C . SER A 1 182 ? -4.022 4.793 17.464 1.00 93.00 182 SER A C 1
ATOM 1523 O O . SER A 1 182 ? -5.222 5.071 17.535 1.00 93.00 182 SER A O 1
ATOM 1525 N N . SER A 1 183 ? -3.561 3.921 16.564 1.00 93.75 183 SER A N 1
ATOM 1526 C CA . SER A 1 183 ? -4.441 3.188 15.642 1.00 93.75 183 SER A CA 1
ATOM 1527 C C . SER A 1 183 ? -5.486 2.355 16.390 1.00 93.75 183 SER A C 1
ATOM 1529 O O . SER A 1 183 ? -6.619 2.273 15.938 1.00 93.75 183 SER A O 1
ATOM 1531 N N . ASP A 1 184 ? -5.139 1.821 17.565 1.00 94.62 184 ASP A N 1
ATOM 1532 C CA . ASP A 1 184 ? -6.061 1.068 18.424 1.00 94.62 184 ASP A CA 1
ATOM 1533 C C . ASP A 1 184 ? -7.227 1.941 18.908 1.00 94.62 184 ASP A C 1
ATOM 1535 O O . ASP A 1 184 ? -8.392 1.619 18.691 1.00 94.62 184 ASP A O 1
ATOM 1539 N N . ILE A 1 185 ? -6.901 3.113 19.463 1.00 95.44 185 ILE A N 1
ATOM 1540 C CA . ILE A 1 185 ? -7.886 4.076 19.972 1.00 95.44 185 ILE A CA 1
ATOM 1541 C C . ILE A 1 185 ? -8.755 4.616 18.833 1.00 95.44 185 ILE A C 1
ATOM 1543 O O . ILE A 1 185 ? -9.958 4.802 19.003 1.00 95.44 185 ILE A O 1
ATOM 1547 N N . LYS A 1 186 ? -8.169 4.852 17.653 1.00 96.75 186 LYS A N 1
ATOM 1548 C CA . LYS A 1 186 ? -8.923 5.284 16.469 1.00 96.75 186 LYS A CA 1
ATOM 1549 C C . LYS A 1 186 ? -9.904 4.212 15.998 1.00 96.75 186 LYS A C 1
ATOM 1551 O O . LYS A 1 186 ? -11.036 4.561 15.693 1.00 96.75 186 LYS A O 1
ATOM 1556 N N . ILE A 1 187 ? -9.501 2.940 15.953 1.00 97.31 187 ILE A N 1
ATOM 1557 C CA . ILE A 1 187 ? -10.391 1.824 15.586 1.00 97.31 187 ILE A CA 1
ATOM 1558 C C . ILE A 1 187 ? -11.566 1.738 16.568 1.00 97.31 187 ILE A C 1
ATOM 1560 O O . ILE A 1 187 ? -12.714 1.694 16.132 1.00 97.31 187 ILE A O 1
ATOM 1564 N N . GLU A 1 188 ? -11.288 1.786 17.873 1.00 97.38 188 GLU A N 1
ATOM 1565 C CA . GLU A 1 188 ? -12.314 1.775 18.924 1.00 97.38 188 GLU A CA 1
ATOM 1566 C C . GLU A 1 188 ? -13.291 2.949 18.768 1.00 97.38 188 GLU A C 1
ATOM 1568 O O . GLU A 1 188 ? -14.503 2.763 18.696 1.00 97.38 188 GLU A O 1
ATOM 1573 N N . PHE A 1 189 ? -12.766 4.168 18.622 1.00 96.38 189 PHE A N 1
ATOM 1574 C CA . PHE A 1 189 ? -13.584 5.363 18.429 1.00 96.38 189 PHE A CA 1
ATOM 1575 C C . PHE A 1 189 ? -14.461 5.276 17.173 1.00 96.38 189 PHE A C 1
ATOM 1577 O O . PHE A 1 189 ? -15.627 5.666 17.209 1.00 96.38 189 PHE A O 1
ATOM 1584 N N . LEU A 1 190 ? -13.913 4.782 16.058 1.00 96.88 190 LEU A N 1
ATOM 1585 C CA . LEU A 1 190 ? -14.649 4.648 14.802 1.00 96.88 190 LEU A CA 1
ATOM 1586 C C . LEU A 1 190 ? -15.824 3.676 14.931 1.00 96.88 190 LEU A C 1
ATOM 1588 O O . LEU A 1 190 ? -16.883 3.953 14.366 1.00 96.88 190 LEU A O 1
ATOM 1592 N N . ASN A 1 191 ? -15.656 2.573 15.664 1.00 97.62 191 ASN A N 1
ATOM 1593 C CA . ASN A 1 191 ? -16.734 1.620 15.914 1.00 97.62 191 ASN A CA 1
ATOM 1594 C C . ASN A 1 191 ? -17.792 2.210 16.856 1.00 97.62 191 ASN A C 1
ATOM 1596 O O . ASN A 1 191 ? -18.966 2.227 16.499 1.00 97.62 191 ASN A O 1
ATOM 1600 N N . LEU A 1 192 ? -17.382 2.821 17.975 1.00 96.56 192 LEU A N 1
ATOM 1601 C CA . LEU A 1 192 ? -18.301 3.491 18.908 1.00 96.56 192 LEU A CA 1
ATOM 1602 C C . LEU A 1 192 ? -19.111 4.617 18.250 1.00 96.56 192 LEU A C 1
ATOM 1604 O O . LEU A 1 192 ? -20.261 4.854 18.613 1.00 96.56 192 LEU A O 1
ATOM 1608 N N . TYR A 1 193 ? -18.526 5.321 17.278 1.00 94.56 193 TYR A N 1
ATOM 1609 C CA . TYR A 1 193 ? -19.223 6.351 16.503 1.00 94.56 193 TYR A CA 1
ATOM 1610 C C . TYR A 1 193 ? -20.132 5.775 15.397 1.00 94.56 193 TYR A C 1
ATOM 1612 O O . TYR A 1 193 ? -20.868 6.524 14.758 1.00 94.56 193 TYR A O 1
ATOM 1620 N N . GLY A 1 194 ? -20.077 4.467 15.133 1.00 94.06 194 GLY A N 1
ATOM 1621 C CA . GLY A 1 194 ? -20.824 3.810 14.058 1.00 94.06 194 GLY A CA 1
ATOM 1622 C C . GLY A 1 194 ? -20.254 4.056 12.656 1.00 94.06 194 GLY A C 1
ATOM 1623 O O . GLY A 1 194 ? -20.959 3.887 11.666 1.00 94.06 194 GLY A O 1
ATOM 1624 N N . SER A 1 195 ? -18.992 4.489 12.543 1.00 94.44 195 SER A N 1
ATOM 1625 C CA . SER A 1 195 ? -18.327 4.712 11.248 1.00 94.44 195 SER A CA 1
ATOM 1626 C C . SER A 1 195 ? -17.806 3.422 10.612 1.00 94.44 195 SER A C 1
ATOM 1628 O O . SER A 1 195 ? -17.658 3.362 9.389 1.00 94.44 195 SER A O 1
ATOM 1630 N N . ILE A 1 196 ? -17.525 2.405 11.426 1.00 95.38 196 ILE A N 1
ATOM 1631 C CA . ILE A 1 196 ? -17.176 1.052 10.986 1.00 95.38 196 ILE A CA 1
ATOM 1632 C C . ILE A 1 196 ? -18.069 0.041 11.705 1.00 95.38 196 ILE A C 1
ATOM 1634 O O . ILE A 1 196 ? -18.438 0.247 12.862 1.00 95.38 196 ILE A O 1
ATOM 1638 N N . SER A 1 197 ? -18.402 -1.045 11.017 1.00 95.81 197 SER A N 1
ATOM 1639 C CA . SER A 1 197 ? -19.183 -2.155 11.580 1.00 95.81 197 SER A CA 1
ATOM 1640 C C . SER A 1 197 ? -18.393 -2.957 12.622 1.00 95.81 197 SER A C 1
ATOM 1642 O O . SER A 1 197 ? -17.163 -2.891 12.657 1.00 95.81 197 SER A O 1
ATOM 1644 N N . ASP A 1 198 ? -19.081 -3.763 13.435 1.00 96.44 198 ASP A N 1
ATOM 1645 C CA . ASP A 1 198 ? -18.433 -4.666 14.401 1.00 96.44 198 ASP A CA 1
ATOM 1646 C C . ASP A 1 198 ? -17.520 -5.686 13.703 1.00 96.44 198 ASP A C 1
ATOM 1648 O O . ASP A 1 198 ? -16.411 -5.963 14.158 1.00 96.44 198 ASP A O 1
ATOM 1652 N N . GLU A 1 199 ? -17.921 -6.173 12.526 1.00 95.25 199 GLU A N 1
ATOM 1653 C CA . GLU A 1 199 ? -17.089 -7.067 11.716 1.00 95.25 199 GLU A CA 1
ATOM 1654 C C . GLU A 1 199 ? -15.797 -6.392 11.231 1.00 95.25 199 GLU A C 1
ATOM 1656 O O . GLU A 1 199 ? -14.723 -7.002 11.225 1.00 95.25 199 GLU A O 1
ATOM 1661 N N . GLU A 1 200 ? -15.879 -5.135 10.783 1.00 94.06 200 GLU A N 1
ATOM 1662 C CA . GLU A 1 200 ? -14.700 -4.352 10.402 1.00 94.06 200 GLU A CA 1
ATOM 1663 C C . GLU A 1 200 ? -13.817 -4.064 11.617 1.00 94.06 200 GLU A C 1
ATOM 1665 O O . GLU A 1 200 ? -12.596 -4.204 11.527 1.00 94.06 200 GLU A O 1
ATOM 1670 N N . TYR A 1 201 ? -14.417 -3.714 12.755 1.00 96.56 201 TYR A N 1
ATOM 1671 C CA . TYR A 1 201 ? -13.714 -3.507 14.016 1.00 96.56 201 TYR A CA 1
ATOM 1672 C C . TYR A 1 201 ? -12.902 -4.741 14.416 1.00 96.56 201 TYR A C 1
ATOM 1674 O O . TYR A 1 201 ? -11.693 -4.633 14.642 1.00 96.56 201 TYR A O 1
ATOM 1682 N N . GLU A 1 202 ? -13.520 -5.924 14.439 1.00 95.56 202 GLU A N 1
ATOM 1683 C CA . GLU A 1 202 ? -12.840 -7.168 14.802 1.00 95.56 202 GLU A CA 1
ATOM 1684 C C . GLU A 1 202 ? -11.656 -7.455 13.874 1.00 95.56 202 GLU A C 1
ATOM 1686 O O . GLU A 1 202 ? -10.556 -7.788 14.338 1.00 95.56 202 GLU A O 1
ATOM 1691 N N . LYS A 1 203 ? -1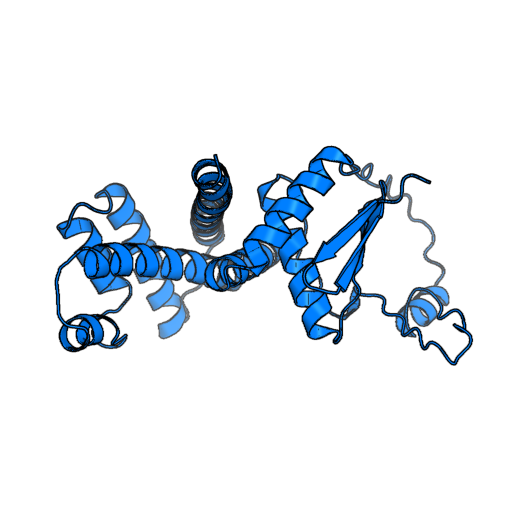1.848 -7.275 12.559 1.00 93.62 203 LYS A N 1
ATOM 1692 C CA . LYS A 1 203 ? -10.793 -7.454 11.552 1.00 93.62 203 LYS A CA 1
ATOM 1693 C C . LYS A 1 203 ? -9.633 -6.485 11.789 1.00 93.62 203 LYS A C 1
ATOM 1695 O O . LYS A 1 203 ? -8.482 -6.924 11.875 1.00 93.62 203 LYS A O 1
ATOM 1700 N N . LEU A 1 204 ? -9.912 -5.189 11.935 1.00 95.75 204 LEU A N 1
ATOM 1701 C CA . LEU A 1 204 ? -8.893 -4.152 12.120 1.00 95.75 204 LEU A CA 1
ATOM 1702 C C . LEU A 1 204 ? -8.161 -4.297 13.460 1.00 95.75 204 LEU A C 1
ATOM 1704 O O . LEU A 1 204 ? -6.929 -4.267 13.491 1.00 95.75 204 LEU A O 1
ATOM 1708 N N . SER A 1 205 ? -8.890 -4.535 14.553 1.00 95.25 205 SER A N 1
ATOM 1709 C CA . SER A 1 205 ? -8.330 -4.753 15.893 1.00 95.25 205 SER A CA 1
ATOM 1710 C C . SER A 1 205 ? -7.408 -5.975 15.916 1.00 95.25 205 SER A C 1
ATOM 1712 O O . SER A 1 205 ? -6.286 -5.919 16.434 1.00 95.25 205 SER A O 1
ATOM 1714 N N . LYS A 1 206 ? -7.816 -7.082 15.281 1.00 94.31 206 LYS A N 1
ATOM 1715 C CA . LYS A 1 206 ? -6.981 -8.285 15.149 1.00 94.31 206 LYS A CA 1
ATOM 1716 C C . LYS A 1 206 ? -5.687 -7.996 14.385 1.00 94.31 206 LYS A C 1
ATOM 1718 O O . LYS A 1 206 ? -4.618 -8.416 14.838 1.00 94.31 206 LYS A O 1
ATOM 1723 N N . CYS A 1 207 ? -5.764 -7.263 13.274 1.00 94.12 207 CYS A N 1
ATOM 1724 C CA . CYS A 1 207 ? -4.589 -6.891 12.483 1.00 94.12 207 CYS A CA 1
ATOM 1725 C C . CYS A 1 207 ? -3.643 -5.962 13.265 1.00 94.12 207 CYS A C 1
ATOM 1727 O O . CYS A 1 207 ? -2.431 -6.199 13.298 1.00 94.12 207 CYS A O 1
ATOM 1729 N N . ASN A 1 208 ? -4.186 -4.974 13.981 1.00 94.81 208 ASN A N 1
ATOM 1730 C CA . ASN A 1 208 ? -3.417 -4.065 14.834 1.00 94.81 208 ASN A CA 1
ATOM 1731 C C . ASN A 1 208 ? -2.661 -4.823 15.939 1.00 94.81 208 ASN A C 1
ATOM 1733 O O . ASN A 1 208 ? -1.450 -4.671 16.113 1.00 94.81 208 ASN A O 1
ATOM 1737 N N . LYS A 1 209 ? -3.348 -5.734 16.644 1.00 93.94 209 LYS A N 1
ATOM 1738 C CA . LYS A 1 209 ? -2.744 -6.574 17.694 1.00 93.94 209 LYS A CA 1
ATOM 1739 C C . LYS A 1 209 ? -1.613 -7.445 17.150 1.00 93.94 209 LYS A C 1
ATOM 1741 O O . LYS A 1 209 ? -0.594 -7.617 17.820 1.00 93.94 209 LYS A O 1
ATOM 1746 N N . LYS A 1 210 ? -1.772 -8.000 15.945 1.00 93.88 210 LYS A N 1
ATOM 1747 C CA . LYS A 1 210 ? -0.725 -8.787 15.275 1.00 93.88 210 LYS A CA 1
ATOM 1748 C C . LYS A 1 210 ? 0.464 -7.921 14.865 1.00 93.88 210 LYS A C 1
ATOM 1750 O O . LYS A 1 210 ? 1.592 -8.317 15.148 1.00 93.88 210 LYS A O 1
ATOM 1755 N N . ARG A 1 211 ? 0.225 -6.725 14.315 1.00 94.06 211 ARG A N 1
ATOM 1756 C CA . ARG A 1 211 ? 1.276 -5.742 14.010 1.00 94.06 211 ARG A CA 1
ATOM 1757 C C . ARG A 1 211 ? 2.094 -5.412 15.254 1.00 94.06 211 ARG A C 1
ATOM 1759 O O . ARG A 1 211 ? 3.313 -5.516 15.220 1.00 94.06 211 ARG A O 1
ATOM 1766 N N . ASN A 1 212 ? 1.434 -5.080 16.363 1.00 92.69 212 ASN A N 1
ATOM 1767 C CA . ASN A 1 212 ? 2.112 -4.735 17.615 1.00 92.69 212 ASN A CA 1
ATOM 1768 C C . ASN A 1 212 ? 2.956 -5.899 18.138 1.00 92.69 212 ASN A C 1
ATOM 1770 O O . ASN A 1 212 ? 4.105 -5.710 18.519 1.00 92.69 212 ASN A O 1
ATOM 1774 N N . LYS A 1 213 ? 2.420 -7.120 18.090 1.00 93.56 213 LYS A N 1
ATOM 1775 C CA . LYS A 1 213 ? 3.155 -8.334 18.461 1.00 93.56 213 LYS A CA 1
ATOM 1776 C C . LYS A 1 213 ? 4.384 -8.581 17.583 1.00 93.56 213 LYS A C 1
ATOM 1778 O O . LYS A 1 213 ? 5.419 -8.974 18.109 1.00 93.56 213 LYS A O 1
ATOM 1783 N N . PHE A 1 214 ? 4.294 -8.357 16.276 1.00 93.12 214 PHE A N 1
ATOM 1784 C CA . PHE A 1 214 ? 5.445 -8.483 15.384 1.00 93.12 214 PHE A CA 1
ATOM 1785 C C . PHE A 1 214 ? 6.499 -7.402 15.664 1.00 93.12 214 PHE A C 1
ATOM 1787 O O . PHE A 1 214 ? 7.657 -7.731 15.897 1.00 93.12 214 PHE A O 1
ATOM 1794 N N . VAL A 1 215 ? 6.091 -6.131 15.716 1.00 90.88 215 VAL A N 1
ATOM 1795 C CA . VAL A 1 215 ? 7.005 -4.989 15.890 1.00 90.88 215 VAL A CA 1
ATOM 1796 C C . VAL A 1 215 ? 7.682 -4.990 17.263 1.00 90.88 215 VAL A C 1
ATOM 1798 O O . VAL A 1 215 ? 8.873 -4.713 17.346 1.00 90.88 215 VAL A O 1
ATOM 1801 N N . HIS A 1 216 ? 6.954 -5.314 18.335 1.00 90.06 216 HIS A N 1
ATOM 1802 C CA . HIS A 1 216 ? 7.491 -5.250 19.699 1.00 90.06 216 HIS A CA 1
ATOM 1803 C C . HIS A 1 216 ? 8.081 -6.573 20.195 1.00 90.06 216 HIS A C 1
ATOM 1805 O O . HIS A 1 216 ? 9.021 -6.550 20.984 1.00 90.06 216 HIS A O 1
ATOM 1811 N N . ASN A 1 217 ? 7.566 -7.720 19.733 1.00 91.94 217 ASN A N 1
ATOM 1812 C CA . ASN A 1 217 ? 7.959 -9.035 20.259 1.00 91.94 217 ASN A CA 1
ATOM 1813 C C . ASN A 1 217 ? 8.606 -9.942 19.197 1.00 91.94 217 ASN A C 1
ATOM 1815 O O . ASN A 1 217 ? 8.886 -11.103 19.490 1.00 91.94 217 ASN A O 1
ATOM 1819 N N . GLY A 1 218 ? 8.793 -9.470 17.959 1.00 89.00 218 GLY A N 1
ATOM 1820 C CA . GLY A 1 218 ? 9.409 -10.245 16.876 1.00 89.00 218 GLY A CA 1
ATOM 1821 C C . GLY A 1 218 ? 8.582 -11.440 16.386 1.00 89.00 218 GLY A C 1
ATOM 1822 O O . GLY A 1 218 ? 9.115 -12.326 15.719 1.00 89.00 218 GLY A O 1
ATOM 1823 N N . LEU A 1 219 ? 7.288 -11.507 16.721 1.00 90.56 219 LEU A N 1
ATOM 1824 C CA . LEU A 1 219 ? 6.428 -12.636 16.353 1.00 90.56 219 LEU A CA 1
ATOM 1825 C C . LEU A 1 219 ? 6.179 -12.685 14.844 1.00 90.56 219 LEU A C 1
ATOM 1827 O O . LEU A 1 219 ? 5.566 -11.773 14.298 1.00 90.56 219 LEU A O 1
ATOM 1831 N N . GLN A 1 220 ? 6.593 -13.772 14.190 1.00 90.44 220 GLN A N 1
ATOM 1832 C CA . GLN A 1 220 ? 6.472 -13.918 12.739 1.00 90.44 220 GLN A CA 1
ATOM 1833 C C . GLN A 1 220 ? 5.026 -13.814 12.236 1.00 90.44 220 GLN A C 1
ATOM 1835 O O . GLN A 1 220 ? 4.080 -14.314 12.854 1.00 90.44 220 GLN A O 1
ATOM 1840 N N . ILE A 1 221 ? 4.883 -13.195 11.065 1.00 95.00 221 ILE A N 1
ATOM 1841 C CA . ILE A 1 221 ? 3.643 -13.175 10.299 1.00 95.00 221 ILE A CA 1
ATOM 1842 C C . ILE A 1 221 ? 3.636 -14.380 9.356 1.00 95.00 221 ILE A C 1
ATOM 1844 O O . ILE A 1 221 ? 4.603 -14.615 8.633 1.00 95.00 221 ILE A O 1
ATOM 1848 N N . ASN A 1 222 ? 2.549 -15.151 9.375 1.00 95.12 222 ASN A N 1
ATOM 1849 C CA . ASN A 1 222 ? 2.359 -16.268 8.455 1.00 95.12 222 ASN A CA 1
ATOM 1850 C C . ASN A 1 222 ? 1.727 -15.807 7.133 1.00 95.12 222 ASN A C 1
ATOM 1852 O O . ASN A 1 222 ? 1.272 -14.669 6.994 1.00 95.12 222 ASN A O 1
ATOM 1856 N N . LYS A 1 223 ? 1.693 -16.724 6.166 1.00 97.12 223 LYS A N 1
ATOM 1857 C CA . LYS A 1 223 ? 1.165 -16.479 4.827 1.00 97.12 223 LYS A CA 1
ATOM 1858 C C . LYS A 1 223 ? -0.287 -15.993 4.861 1.00 97.12 223 LYS A C 1
ATOM 1860 O O . LYS A 1 223 ? -0.589 -14.968 4.265 1.00 97.12 223 LYS A O 1
ATOM 1865 N N . GLU A 1 224 ? -1.157 -16.676 5.603 1.00 96.62 224 GLU A N 1
ATOM 1866 C CA . GLU A 1 224 ? -2.598 -16.397 5.607 1.00 96.62 224 GLU A CA 1
ATOM 1867 C C . GLU A 1 224 ? -2.911 -14.995 6.149 1.00 96.62 224 GLU A C 1
ATOM 1869 O O . GLU A 1 224 ? -3.804 -14.312 5.650 1.00 96.62 224 GLU A O 1
ATOM 1874 N N . LEU A 1 225 ? -2.166 -14.537 7.163 1.00 95.19 225 LEU A N 1
ATOM 1875 C CA . LEU A 1 225 ? -2.317 -13.182 7.698 1.00 95.19 225 LEU A CA 1
ATOM 1876 C C . LEU A 1 225 ? -1.816 -12.117 6.718 1.00 95.19 225 LEU A C 1
ATOM 1878 O O . LEU A 1 225 ? -2.443 -11.065 6.611 1.00 95.19 225 LEU A O 1
ATOM 1882 N N . ALA A 1 226 ? -0.703 -12.373 6.025 1.00 97.44 226 ALA A N 1
ATOM 1883 C CA . ALA A 1 226 ? -0.176 -11.458 5.016 1.00 97.44 226 ALA A CA 1
ATOM 1884 C C . ALA A 1 226 ? -1.124 -11.333 3.816 1.00 97.44 226 ALA A C 1
ATOM 1886 O O . ALA A 1 226 ? -1.448 -10.214 3.431 1.00 97.44 226 ALA A O 1
ATOM 1887 N N . GLU A 1 227 ? -1.629 -12.454 3.292 1.00 97.88 227 GLU A N 1
ATOM 1888 C CA . GLU A 1 227 ? -2.611 -12.476 2.198 1.00 97.88 227 GLU A CA 1
ATOM 1889 C C . GLU A 1 227 ? -3.902 -11.759 2.600 1.00 97.88 227 GLU A C 1
ATOM 1891 O O . GLU A 1 227 ? -4.351 -10.854 1.904 1.00 97.88 227 GLU A O 1
ATOM 1896 N N . SER A 1 228 ? -4.450 -12.071 3.779 1.00 96.50 228 SER A N 1
ATOM 1897 C CA . SER A 1 228 ? -5.687 -11.441 4.244 1.00 96.50 228 SER A CA 1
ATOM 1898 C C . SER A 1 228 ? -5.565 -9.922 4.410 1.00 96.50 228 SER A C 1
ATOM 1900 O O . SER A 1 228 ? -6.531 -9.210 4.127 1.00 96.50 228 SER A O 1
ATOM 1902 N N . LEU A 1 229 ? -4.428 -9.415 4.903 1.00 97.62 229 LEU A N 1
ATOM 1903 C CA . LEU A 1 229 ? -4.229 -7.973 5.057 1.00 97.62 229 LEU A CA 1
ATOM 1904 C C . LEU A 1 229 ? -3.922 -7.298 3.714 1.00 97.62 229 LEU A C 1
ATOM 1906 O O . LEU A 1 229 ? -4.391 -6.183 3.481 1.00 97.62 229 LEU A O 1
ATOM 1910 N N . TYR A 1 230 ? -3.194 -7.979 2.826 1.00 98.31 230 TYR A N 1
ATOM 1911 C CA . TYR A 1 230 ? -2.985 -7.530 1.454 1.00 98.31 230 TYR A CA 1
ATOM 1912 C C . TYR A 1 230 ? -4.322 -7.357 0.725 1.00 98.31 230 TYR A C 1
ATOM 1914 O O . TYR A 1 230 ? -4.590 -6.264 0.232 1.00 98.31 230 TYR A O 1
ATOM 1922 N N . ASP A 1 231 ? -5.204 -8.358 0.756 1.00 97.44 231 ASP A N 1
ATOM 1923 C CA . ASP A 1 231 ? -6.516 -8.307 0.101 1.00 97.44 231 ASP A CA 1
ATOM 1924 C C . ASP A 1 231 ? -7.383 -7.155 0.624 1.00 97.44 231 ASP A C 1
ATOM 1926 O O . ASP A 1 231 ? -8.066 -6.475 -0.145 1.00 97.44 231 ASP A O 1
ATOM 1930 N N . LEU A 1 232 ? -7.347 -6.901 1.938 1.00 96.56 232 LEU A N 1
ATOM 1931 C CA . LEU A 1 232 ? -8.024 -5.748 2.531 1.00 96.56 232 LEU A CA 1
ATOM 1932 C C . LEU A 1 232 ? -7.438 -4.431 2.005 1.00 96.56 232 LEU A C 1
ATOM 1934 O O . LEU A 1 232 ? -8.188 -3.546 1.597 1.00 96.56 232 LEU A O 1
ATOM 1938 N N . SER A 1 233 ? -6.108 -4.306 1.987 1.00 97.81 233 SER A N 1
ATOM 1939 C CA . SER A 1 233 ? -5.425 -3.104 1.497 1.00 97.81 233 SER A CA 1
ATOM 1940 C C . SER A 1 233 ? -5.668 -2.849 0.005 1.00 97.81 233 SER A C 1
ATOM 1942 O O . SER A 1 233 ? -5.881 -1.704 -0.393 1.00 97.81 233 SER A O 1
ATOM 1944 N N . PHE A 1 234 ? -5.728 -3.914 -0.800 1.00 98.00 234 PHE A N 1
ATOM 1945 C CA . PHE A 1 234 ? -6.056 -3.858 -2.219 1.00 98.00 234 PHE A CA 1
ATOM 1946 C C . PHE A 1 234 ? -7.470 -3.312 -2.423 1.00 98.00 234 PHE A C 1
ATOM 1948 O O . PHE A 1 234 ? -7.645 -2.329 -3.135 1.00 98.00 234 PHE A O 1
ATOM 1955 N N . LYS A 1 235 ? -8.469 -3.876 -1.729 1.00 96.44 235 LYS A N 1
ATOM 1956 C CA . LYS A 1 235 ? -9.874 -3.437 -1.826 1.00 96.44 235 LYS A CA 1
ATOM 1957 C C . LYS A 1 235 ? -10.082 -1.986 -1.394 1.00 96.44 235 LYS A C 1
ATOM 1959 O O . LYS A 1 235 ? -10.883 -1.276 -2.002 1.00 96.44 235 LYS A O 1
ATOM 1964 N N . ILE A 1 236 ? -9.370 -1.538 -0.354 1.00 95.69 236 ILE A N 1
ATOM 1965 C CA . ILE A 1 236 ? -9.396 -0.135 0.086 1.00 95.69 236 ILE A CA 1
ATOM 1966 C C . ILE A 1 236 ? -8.957 0.777 -1.064 1.00 95.69 236 ILE A C 1
ATOM 1968 O O . ILE A 1 236 ? -9.685 1.703 -1.417 1.00 95.69 236 ILE A O 1
ATOM 1972 N N . LEU A 1 237 ? -7.804 0.496 -1.677 1.00 96.69 237 LEU A N 1
ATOM 1973 C CA . LEU A 1 237 ? -7.242 1.352 -2.725 1.00 96.69 237 LEU A CA 1
ATOM 1974 C C . LEU A 1 237 ? -7.978 1.246 -4.059 1.00 96.69 237 LEU A C 1
ATOM 1976 O O . LEU A 1 237 ? -8.118 2.254 -4.747 1.00 96.69 237 LEU A O 1
ATOM 1980 N N . GLU A 1 238 ? -8.500 0.069 -4.398 1.00 95.12 238 GLU A N 1
ATOM 1981 C CA . GLU A 1 238 ? -9.407 -0.118 -5.533 1.00 95.12 238 GLU A CA 1
ATOM 1982 C C . GLU A 1 238 ? -10.635 0.794 -5.390 1.00 95.12 238 GLU A C 1
ATOM 1984 O O . GLU A 1 238 ? -10.953 1.568 -6.292 1.00 95.12 238 GLU A O 1
ATOM 1989 N N . THR A 1 239 ? -11.261 0.800 -4.210 1.00 92.81 239 THR A N 1
ATOM 1990 C CA . THR A 1 239 ? -12.415 1.664 -3.925 1.00 92.81 239 THR A CA 1
ATOM 1991 C C . THR A 1 239 ? -12.046 3.152 -3.945 1.00 92.81 239 THR A C 1
ATOM 1993 O O . THR A 1 239 ? -12.820 3.973 -4.437 1.00 92.81 239 THR A O 1
ATOM 1996 N N . GLU A 1 240 ? -10.887 3.535 -3.397 1.00 90.44 240 GLU A N 1
ATOM 1997 C CA . GLU A 1 240 ? -10.430 4.933 -3.387 1.00 90.44 240 GLU A CA 1
ATOM 1998 C C . GLU A 1 240 ? -10.121 5.472 -4.789 1.00 90.44 240 GLU A C 1
ATOM 2000 O O . GLU A 1 240 ? -10.398 6.644 -5.059 1.00 90.44 240 GLU A O 1
ATOM 2005 N N . LEU A 1 241 ? -9.589 4.633 -5.684 1.00 88.50 241 LEU A N 1
ATOM 2006 C CA . LEU A 1 241 ? -9.386 4.994 -7.086 1.00 88.50 241 LEU A CA 1
ATOM 2007 C C . LEU A 1 241 ? -10.722 5.185 -7.815 1.00 88.50 241 LEU A C 1
ATOM 2009 O O . LEU A 1 241 ? -10.899 6.214 -8.467 1.00 88.50 241 LEU A O 1
ATOM 2013 N N . ILE A 1 242 ? -11.682 4.268 -7.635 1.00 84.00 242 ILE A N 1
ATOM 2014 C CA . ILE A 1 242 ? -13.005 4.338 -8.285 1.00 84.00 242 ILE A CA 1
ATOM 2015 C C . ILE A 1 242 ? -13.811 5.553 -7.799 1.00 84.00 242 ILE A C 1
ATOM 2017 O O . ILE A 1 242 ? -14.345 6.308 -8.605 1.00 84.00 242 ILE A O 1
ATOM 2021 N N . LYS A 1 243 ? -13.857 5.827 -6.487 1.00 74.69 243 LYS A N 1
ATOM 2022 C CA . LYS A 1 243 ? -14.634 6.954 -5.918 1.00 74.69 243 LYS A CA 1
ATOM 2023 C C . LYS A 1 243 ? -14.241 8.335 -6.456 1.00 74.69 243 LYS A C 1
ATOM 2025 O O . LYS A 1 243 ? -15.008 9.287 -6.313 1.00 74.69 243 LYS A O 1
ATOM 2030 N N . LYS A 1 244 ? -13.044 8.490 -7.029 1.00 60.12 244 LYS A N 1
ATOM 2031 C CA . LYS A 1 244 ? -12.650 9.741 -7.691 1.00 60.12 244 LYS A CA 1
ATOM 2032 C C . LYS A 1 244 ? -13.310 9.928 -9.058 1.00 60.12 244 LYS A C 1
ATOM 2034 O O . LYS A 1 244 ? -13.432 11.073 -9.482 1.00 60.12 244 LYS A O 1
ATOM 2039 N N . GLU A 1 245 ? -13.746 8.863 -9.725 1.00 56.34 245 GLU A N 1
ATOM 2040 C CA . GLU A 1 245 ? -14.443 8.947 -11.015 1.00 56.34 245 GLU A CA 1
ATOM 2041 C C . GLU A 1 245 ? -15.834 9.583 -10.860 1.00 56.34 245 GLU A C 1
ATOM 2043 O O . GLU A 1 245 ? -16.263 10.345 -11.719 1.00 56.34 245 GLU A O 1
ATOM 2048 N N . GLU A 1 246 ? -16.497 9.370 -9.719 1.00 48.16 246 GLU A N 1
ATOM 2049 C CA . GLU A 1 246 ? -17.857 9.867 -9.456 1.00 48.16 246 GLU A CA 1
ATOM 2050 C C . GLU A 1 246 ? -17.926 11.341 -9.024 1.00 48.16 246 GLU A C 1
ATOM 2052 O O . GLU A 1 246 ? -18.987 11.947 -9.106 1.00 48.16 246 GLU A O 1
ATOM 2057 N N . LYS A 1 247 ? -16.822 11.946 -8.561 1.00 44.19 247 LYS A N 1
ATOM 2058 C CA . LYS A 1 247 ? -16.797 13.356 -8.109 1.00 44.19 247 LYS A CA 1
ATOM 2059 C C . LYS A 1 247 ? -16.469 14.371 -9.211 1.00 44.19 247 LYS A C 1
ATOM 2061 O O . LYS A 1 247 ? -16.441 15.567 -8.927 1.00 44.19 247 LYS A O 1
ATOM 2066 N N . ILE A 1 248 ? -16.144 13.904 -10.416 1.00 43.69 248 ILE A N 1
ATOM 2067 C CA . ILE A 1 248 ? -15.751 14.742 -11.563 1.00 43.69 248 ILE A CA 1
ATOM 2068 C C . ILE A 1 248 ? -16.883 14.836 -12.612 1.00 43.69 248 ILE A C 1
ATOM 2070 O O . ILE A 1 248 ? -16.812 15.686 -13.497 1.00 43.69 248 ILE A O 1
ATOM 2074 N N . ASN A 1 249 ? -17.940 14.027 -12.471 1.00 37.91 249 ASN A N 1
ATOM 2075 C CA . ASN A 1 249 ? -19.193 14.140 -13.229 1.00 37.91 249 ASN A CA 1
ATOM 2076 C C . ASN A 1 249 ? -20.237 14.952 -12.455 1.00 37.91 249 ASN A C 1
ATOM 2078 O O . ASN A 1 249 ? -21.095 15.569 -13.123 1.00 37.91 249 ASN A O 1
#

Foldseek 3Di:
DPKDWDDAPNWIWIADQQGDIGTDDPDLVVVQLLVLLLVLLVVLVPHLDARDDSQRDDDFDDDPPDDRDDDPRHPPVVVVVPVVPPPPPPPPPPPPDTDDPVNSVVSVVLSNVQVVPPLLSQLSSLLNQLSNCLVVVVLLSNLVSLVSLVLSVLVVLLLVVLVPDPDDPVVSVVCVDCVVPPSLNSLVVCVVVVVDDPVVSVVSNVSVVVNCCCVPVVDDDHSVSSVVSSVVSSVSSSVVSVVVVVVVD

Organism: NCBI:txid2609417

Radius of gyration: 21.84 Å; chains: 1; bounding box: 51×49×58 Å

Secondary structure (DSSP, 8-state):
--EEEEEETTEEEEEETT--EEE--SSHHHHHHHHHHHHHHHHHTT-------GGG-------TTS------SS-HHHHHHHTS-------------PPPHHHHHHHHHHHHHHHT-HHHHHHHHHHHHHHHHHHTT-HHHHHHHHHHHHHHHHHHHHHHHHHHS---HHHHHTT--TTTS-HHHHHHHHHHTTSS-HHHHHHHHHHHHHHHHHHHH-PPPPHHHHHHHHHHHHHHHHHHHHTTTTT--